Protein AF-A0A3S0PRY7-F1 (afdb_monomer)

Organism: NCBI:txid1927959

Structure (mmCIF, N/CA/C/O backbone):
data_AF-A0A3S0PRY7-F1
#
_entry.id   AF-A0A3S0PRY7-F1
#
loop_
_atom_site.group_PDB
_atom_site.id
_atom_site.type_symbol
_atom_site.label_atom_id
_atom_site.label_alt_id
_atom_site.label_comp_id
_atom_site.label_asym_id
_atom_site.label_entity_id
_atom_site.label_seq_id
_atom_site.pdbx_PDB_ins_code
_atom_site.Cartn_x
_atom_site.Cartn_y
_atom_site.Cartn_z
_atom_site.occupancy
_atom_site.B_iso_or_equiv
_atom_site.auth_seq_id
_atom_site.auth_comp_id
_atom_site.auth_asym_id
_atom_site.auth_atom_id
_atom_site.pdbx_PDB_model_num
ATOM 1 N N . MET A 1 1 ? -23.033 -40.261 -24.638 1.00 41.38 1 MET A N 1
ATOM 2 C CA . MET A 1 1 ? -22.678 -39.057 -23.863 1.00 41.38 1 MET A CA 1
ATOM 3 C C . MET A 1 1 ? -21.428 -38.472 -24.494 1.00 41.38 1 MET A C 1
ATOM 5 O O . MET A 1 1 ? -20.434 -39.189 -24.527 1.00 41.38 1 MET A O 1
ATOM 9 N N . PRO A 1 2 ? -21.477 -37.277 -25.100 1.00 33.88 2 PRO A N 1
ATOM 10 C CA . PRO A 1 2 ? -20.266 -36.628 -25.576 1.00 33.88 2 PRO A CA 1
ATOM 11 C C . PRO A 1 2 ? -19.491 -36.093 -24.367 1.00 33.88 2 PRO A C 1
ATOM 13 O O . PRO A 1 2 ? -20.085 -35.537 -23.448 1.00 33.88 2 PRO A O 1
ATOM 16 N N . ALA A 1 3 ? -18.186 -36.352 -24.348 1.00 39.88 3 ALA A N 1
ATOM 17 C CA . ALA A 1 3 ? -17.275 -35.870 -23.322 1.00 39.88 3 ALA A CA 1
ATOM 18 C C . ALA A 1 3 ? -17.145 -34.344 -23.412 1.00 39.88 3 ALA A C 1
ATOM 20 O O . ALA A 1 3 ? -16.972 -33.806 -24.508 1.00 39.88 3 ALA A O 1
ATOM 21 N N . ASP A 1 4 ? -17.213 -33.670 -22.264 1.00 35.59 4 ASP A N 1
ATOM 22 C CA . ASP A 1 4 ? -16.907 -32.246 -22.159 1.00 35.59 4 ASP A CA 1
ATOM 23 C C . ASP A 1 4 ? -15.470 -31.979 -22.636 1.00 35.59 4 ASP A C 1
ATOM 25 O O . ASP A 1 4 ? -14.544 -32.705 -22.247 1.00 35.59 4 ASP A O 1
ATOM 29 N N . PRO A 1 5 ? -15.240 -30.943 -23.461 1.00 40.94 5 PRO A N 1
ATOM 30 C CA . PRO A 1 5 ? -13.894 -30.556 -23.829 1.00 40.94 5 PRO A CA 1
ATOM 31 C C . PRO A 1 5 ? -13.196 -29.989 -22.592 1.00 40.94 5 PRO A C 1
ATOM 33 O O . PRO A 1 5 ? -13.663 -29.038 -21.963 1.00 40.94 5 PRO A O 1
ATOM 36 N N . ALA A 1 6 ? -12.056 -30.589 -22.249 1.00 40.72 6 ALA A N 1
ATOM 37 C CA . ALA A 1 6 ? -11.160 -30.091 -21.222 1.00 40.72 6 ALA A CA 1
ATOM 38 C C . ALA A 1 6 ? -10.848 -28.613 -21.491 1.00 40.72 6 ALA A C 1
ATOM 40 O O . ALA A 1 6 ? -10.275 -28.266 -22.526 1.00 40.72 6 ALA A O 1
ATOM 41 N N . VAL A 1 7 ? -11.219 -27.745 -20.548 1.00 40.19 7 VAL A N 1
ATOM 42 C CA . VAL A 1 7 ? -10.759 -26.357 -20.516 1.00 40.19 7 VAL A CA 1
ATOM 43 C C . VAL A 1 7 ? -9.242 -26.417 -20.384 1.00 40.19 7 VAL A C 1
ATOM 45 O O . VAL A 1 7 ? -8.707 -26.712 -19.316 1.00 40.19 7 VAL A O 1
ATOM 48 N N . SER A 1 8 ? -8.544 -26.203 -21.498 1.00 38.69 8 SER A N 1
ATOM 49 C CA . SER A 1 8 ? -7.094 -26.081 -21.532 1.00 38.69 8 SER A CA 1
ATOM 50 C C . SER A 1 8 ? -6.702 -24.957 -20.581 1.00 38.69 8 SER A C 1
ATOM 52 O O . SER A 1 8 ? -7.017 -23.791 -20.833 1.00 38.69 8 SER A O 1
ATOM 54 N N . GLY A 1 9 ? -6.068 -25.315 -19.465 1.00 41.03 9 GLY A N 1
ATOM 55 C CA . GLY A 1 9 ? -5.586 -24.362 -18.480 1.00 41.03 9 GLY A CA 1
ATOM 56 C C . GLY A 1 9 ? -4.620 -23.390 -19.142 1.00 41.03 9 GLY A C 1
ATOM 57 O O . GLY A 1 9 ? -3.483 -23.746 -19.445 1.00 41.03 9 GLY A O 1
ATOM 58 N N . ILE A 1 10 ? -5.075 -22.160 -19.377 1.00 47.16 10 ILE A N 1
ATOM 59 C CA . ILE A 1 10 ? -4.189 -21.044 -19.684 1.00 47.16 10 ILE A CA 1
ATOM 60 C C . ILE A 1 10 ? -3.374 -20.830 -18.411 1.00 47.16 10 ILE A C 1
ATOM 62 O O . ILE A 1 10 ? -3.853 -20.226 -17.453 1.00 47.16 10 ILE A O 1
ATOM 66 N N . SER A 1 11 ? -2.165 -21.388 -18.367 1.00 56.09 11 SER A N 1
ATOM 67 C CA . SER A 1 11 ? -1.203 -21.050 -17.324 1.00 56.09 11 SER A CA 1
ATOM 68 C C . SER A 1 11 ? -0.959 -19.551 -17.424 1.00 56.09 11 SER A C 1
ATOM 70 O O . SER A 1 11 ? -0.465 -19.082 -18.452 1.00 56.09 11 SER A O 1
ATOM 72 N N . ALA A 1 12 ? -1.304 -18.792 -16.381 1.00 60.81 12 ALA A N 1
ATOM 73 C CA . ALA A 1 12 ? -0.919 -17.389 -16.325 1.00 60.81 12 ALA A CA 1
ATOM 74 C C . ALA A 1 12 ? 0.594 -17.260 -16.559 1.00 60.81 12 ALA A C 1
ATOM 76 O O . ALA A 1 12 ? 1.368 -18.109 -16.093 1.00 60.81 12 ALA A O 1
ATOM 77 N N . PRO A 1 13 ? 1.037 -16.215 -17.277 1.00 71.38 13 PRO A N 1
ATOM 78 C CA . PRO A 1 13 ? 2.458 -15.966 -17.430 1.00 71.38 13 PRO A CA 1
ATOM 79 C C . PRO A 1 13 ? 3.064 -15.728 -16.043 1.00 71.38 13 PRO A C 1
ATOM 81 O O . PRO A 1 13 ? 2.446 -15.086 -15.203 1.00 71.38 13 PRO A O 1
ATOM 84 N N . SER A 1 14 ? 4.284 -16.204 -15.788 1.00 80.00 14 SER A N 1
ATOM 85 C CA . SER A 1 14 ? 4.954 -16.016 -14.486 1.00 80.00 14 SER A CA 1
ATOM 86 C C . SER A 1 14 ? 5.187 -14.540 -14.127 1.00 80.00 14 SER A C 1
ATOM 88 O O . SER A 1 14 ? 5.343 -14.187 -12.955 1.00 80.00 14 SER A O 1
ATOM 90 N N . SER A 1 15 ? 5.182 -13.669 -15.138 1.00 90.25 15 SER A N 1
ATOM 91 C CA . SER A 1 15 ? 5.276 -12.220 -15.012 1.00 90.25 15 SER A CA 1
ATOM 92 C C . SER A 1 15 ? 4.504 -11.515 -16.120 1.00 90.25 15 SER A C 1
ATOM 94 O O . SER A 1 15 ? 4.384 -12.052 -17.219 1.00 90.25 15 SER A O 1
ATOM 96 N N . PHE A 1 16 ? 4.099 -10.278 -15.878 1.00 91.88 16 PHE A N 1
ATOM 97 C CA . PHE A 1 16 ? 3.485 -9.393 -16.861 1.00 91.88 16 PHE A CA 1
ATOM 98 C C . PHE A 1 16 ? 4.105 -7.996 -16.769 1.00 91.88 16 PHE A C 1
ATOM 100 O O . PHE A 1 16 ? 4.903 -7.712 -15.876 1.00 91.88 16 PHE A O 1
ATOM 107 N N . VAL A 1 17 ? 3.776 -7.128 -17.718 1.00 91.25 17 VAL A N 1
ATOM 108 C CA . VAL A 1 17 ? 4.251 -5.745 -17.746 1.00 91.25 17 VAL A CA 1
ATOM 109 C C . VAL A 1 17 ? 3.043 -4.821 -17.749 1.00 91.25 17 VAL A C 1
ATOM 111 O O . VAL A 1 17 ? 1.998 -5.183 -18.280 1.00 91.25 17 VAL A O 1
ATOM 114 N N . ILE A 1 18 ? 3.188 -3.659 -17.122 1.00 88.88 18 ILE A N 1
ATOM 115 C CA . ILE A 1 18 ? 2.246 -2.544 -17.209 1.00 88.88 18 ILE A CA 1
ATOM 116 C C . ILE A 1 18 ? 3.049 -1.304 -17.603 1.00 88.88 18 ILE A C 1
ATOM 118 O O . ILE A 1 18 ? 4.151 -1.082 -17.083 1.00 88.88 18 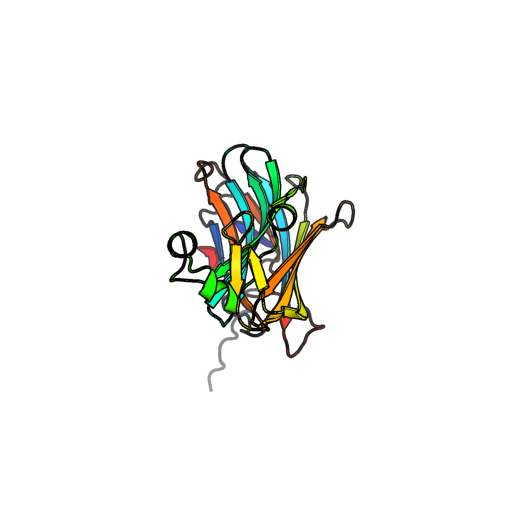ILE A O 1
ATOM 122 N N . GLY A 1 19 ? 2.483 -0.474 -18.476 1.00 84.06 19 GLY A N 1
ATOM 123 C CA . GLY A 1 19 ? 2.992 0.855 -18.785 1.00 84.06 19 GLY A CA 1
ATOM 124 C C . GLY A 1 19 ? 3.511 1.024 -20.222 1.00 84.06 19 GLY A C 1
ATOM 125 O O . GLY A 1 19 ? 4.174 0.130 -20.764 1.00 84.06 19 GLY A O 1
ATOM 126 N N . PRO A 1 20 ? 3.263 2.200 -20.832 1.00 75.81 20 PRO A N 1
ATOM 127 C CA . PRO A 1 20 ? 3.379 2.394 -22.277 1.00 75.81 20 PRO A CA 1
ATOM 128 C C . PRO A 1 20 ? 4.806 2.303 -22.826 1.00 75.81 20 PRO A C 1
ATOM 130 O O . PRO A 1 20 ? 4.968 2.019 -24.009 1.00 75.81 20 PRO A O 1
ATOM 133 N N . GLU A 1 21 ? 5.844 2.488 -22.002 1.00 80.69 21 GLU A N 1
ATOM 134 C CA . GLU A 1 21 ? 7.240 2.318 -22.455 1.00 80.69 21 GLU A CA 1
ATOM 135 C C . GLU A 1 21 ? 7.548 0.878 -22.868 1.00 80.69 21 GLU A C 1
ATOM 137 O O . GLU A 1 21 ? 8.369 0.637 -23.745 1.00 80.69 21 GLU A O 1
ATOM 142 N N . ALA A 1 22 ? 6.859 -0.088 -22.267 1.00 77.50 22 ALA A N 1
ATOM 143 C CA . ALA A 1 22 ? 7.025 -1.495 -22.591 1.00 77.50 22 ALA A CA 1
ATOM 144 C C . ALA A 1 22 ? 6.011 -1.998 -23.634 1.00 77.50 22 ALA A C 1
ATOM 146 O O . ALA A 1 22 ? 5.843 -3.206 -23.794 1.00 77.50 22 ALA A O 1
ATOM 147 N N . GLY A 1 23 ? 5.315 -1.086 -24.322 1.00 79.62 23 GLY A N 1
ATOM 148 C CA . GLY A 1 23 ? 4.311 -1.423 -25.332 1.00 79.62 23 GLY A CA 1
ATOM 149 C C . GLY A 1 23 ? 2.958 -1.872 -24.772 1.00 79.62 23 GLY A C 1
ATOM 150 O O . GLY A 1 23 ? 2.128 -2.347 -25.542 1.00 79.62 23 GLY A O 1
ATOM 151 N N . ASP A 1 24 ? 2.713 -1.719 -23.465 1.00 82.06 24 ASP A N 1
ATOM 152 C CA . ASP A 1 24 ? 1.406 -1.976 -22.852 1.00 82.06 24 ASP A CA 1
ATOM 153 C C . ASP A 1 24 ? 0.706 -0.652 -22.513 1.00 82.06 24 ASP A C 1
ATOM 155 O O . ASP A 1 24 ? 1.154 0.100 -21.649 1.00 82.06 24 ASP A O 1
ATOM 159 N N . SER A 1 25 ? -0.391 -0.344 -23.208 1.00 83.38 25 SER A N 1
ATOM 160 C CA . SER A 1 25 ? -1.157 0.889 -22.988 1.00 83.38 25 SER A CA 1
ATOM 161 C C . SER A 1 25 ? -1.928 0.905 -21.669 1.00 83.38 25 SER A C 1
ATOM 163 O O . SER A 1 25 ? -2.378 1.972 -21.252 1.00 83.38 25 SER A O 1
ATOM 165 N N . HIS A 1 26 ? -2.106 -0.251 -21.031 1.00 87.94 26 HIS A N 1
ATOM 166 C CA . HIS A 1 26 ? -2.825 -0.358 -19.772 1.00 87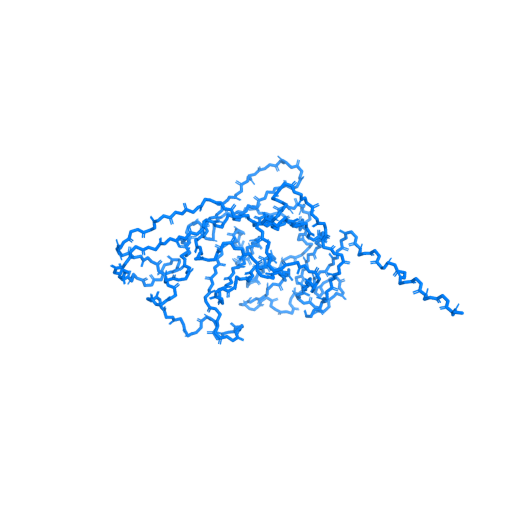.94 26 HIS A CA 1
ATOM 167 C C . HIS A 1 26 ? -1.973 0.163 -18.616 1.00 87.94 26 HIS A C 1
ATOM 169 O O . HIS A 1 26 ? -0.740 0.054 -18.604 1.00 87.94 26 HIS A O 1
ATOM 175 N N . SER A 1 27 ? -2.653 0.705 -17.613 1.00 87.12 27 SER A N 1
ATOM 176 C CA . SER A 1 27 ? -2.047 1.152 -16.357 1.00 87.12 27 SER A CA 1
ATOM 177 C C . SER A 1 27 ? -2.427 0.253 -15.186 1.00 87.12 27 SER A C 1
ATOM 179 O O . SER A 1 27 ? -1.831 0.396 -14.123 1.00 87.12 27 SER A O 1
ATOM 181 N N . HIS A 1 28 ? -3.344 -0.698 -15.384 1.00 91.69 28 HIS A N 1
ATOM 182 C CA . HIS A 1 28 ? -3.892 -1.537 -14.328 1.00 91.69 28 HIS A CA 1
ATOM 183 C C . HIS A 1 28 ? -3.909 -3.021 -14.691 1.00 91.69 28 HIS A C 1
ATOM 185 O O . HIS A 1 28 ? -4.009 -3.405 -15.856 1.00 91.69 28 HIS A O 1
ATOM 191 N N . ALA A 1 29 ? -3.882 -3.864 -13.661 1.00 94.50 29 ALA A N 1
ATOM 192 C CA . ALA A 1 29 ? -4.195 -5.281 -13.719 1.00 94.50 29 ALA A CA 1
ATOM 193 C C . ALA A 1 29 ? -5.087 -5.686 -12.535 1.00 94.50 29 ALA A C 1
ATOM 195 O O . ALA A 1 29 ? -4.758 -5.442 -11.373 1.00 94.50 29 ALA A O 1
ATOM 196 N N . ALA A 1 30 ? -6.206 -6.339 -12.841 1.00 95.00 30 ALA A N 1
ATOM 197 C CA . ALA A 1 30 ? -7.110 -6.987 -11.895 1.00 95.00 30 ALA A CA 1
ATOM 198 C C . ALA A 1 30 ? -6.920 -8.505 -11.901 1.00 95.00 30 ALA A C 1
ATOM 200 O O . ALA A 1 30 ? -6.471 -9.084 -12.891 1.00 95.00 30 ALA A O 1
ATOM 201 N N . PHE A 1 31 ? -7.353 -9.152 -10.818 1.00 95.00 31 PHE A N 1
ATOM 202 C CA . PHE A 1 31 ? -7.255 -10.599 -10.620 1.00 95.00 31 PHE A CA 1
ATOM 203 C C . PHE A 1 31 ? -8.640 -11.166 -10.252 1.00 95.00 31 PHE A C 1
ATOM 205 O O . PHE A 1 31 ? -8.947 -11.325 -9.073 1.00 95.00 31 PHE A O 1
ATOM 212 N N . PRO A 1 32 ? -9.521 -11.437 -11.236 1.00 90.56 32 PRO A N 1
ATOM 213 C CA . PRO A 1 32 ? -10.959 -11.639 -10.998 1.00 90.56 32 PRO A CA 1
ATOM 214 C C . PRO A 1 32 ? -11.332 -12.944 -10.276 1.00 90.56 32 PRO A C 1
ATOM 216 O O . PRO A 1 32 ? -12.441 -13.058 -9.762 1.00 90.56 32 PRO A O 1
ATOM 219 N N . HIS A 1 33 ? -10.437 -13.935 -10.226 1.00 90.56 33 HIS A N 1
ATOM 220 C CA . HIS A 1 33 ? -10.716 -15.266 -9.661 1.00 90.56 33 HIS A CA 1
ATOM 221 C C . HIS A 1 33 ? -10.089 -15.495 -8.279 1.00 90.56 33 HIS A C 1
ATOM 223 O O . HIS A 1 33 ? -9.887 -16.636 -7.866 1.00 90.56 33 HIS A O 1
ATOM 229 N N . VAL A 1 34 ? -9.754 -14.422 -7.562 1.00 92.12 34 VAL A N 1
ATOM 230 C CA . VAL A 1 34 ? -9.263 -14.523 -6.184 1.00 92.12 34 VAL A CA 1
ATOM 231 C C . VAL A 1 34 ? -10.436 -14.524 -5.190 1.00 92.12 34 VAL A C 1
ATOM 233 O O . VAL A 1 34 ? -11.449 -13.863 -5.425 1.00 92.12 34 VAL A O 1
ATOM 236 N N . PRO A 1 35 ? -10.342 -15.262 -4.071 1.00 93.31 35 PRO A N 1
ATOM 237 C CA . PRO A 1 35 ? -11.389 -15.284 -3.054 1.00 93.31 35 PRO A CA 1
ATOM 238 C C . PRO A 1 35 ? -11.480 -13.947 -2.305 1.00 93.31 35 PRO A C 1
ATOM 240 O O . PRO A 1 35 ? -10.480 -13.268 -2.100 1.00 93.31 35 PRO A O 1
ATOM 243 N N . LYS A 1 36 ? -12.668 -13.603 -1.793 1.00 93.75 36 LYS A N 1
ATOM 244 C CA . LYS A 1 36 ? -12.931 -12.345 -1.055 1.00 93.75 36 LYS A CA 1
ATOM 245 C C . LYS A 1 36 ? -12.558 -12.403 0.439 1.00 93.75 36 LYS A C 1
ATOM 247 O O . LYS A 1 36 ? -13.223 -11.794 1.278 1.00 93.75 36 LYS A O 1
ATOM 252 N N . ALA A 1 37 ? -11.549 -13.203 0.775 1.00 96.38 37 ALA A N 1
ATOM 253 C CA . ALA A 1 37 ? -11.135 -13.504 2.147 1.00 96.38 37 ALA A CA 1
ATOM 254 C C . ALA A 1 37 ? -9.608 -13.541 2.293 1.00 96.38 37 ALA A C 1
ATOM 256 O O . ALA A 1 37 ? -9.050 -14.404 2.972 1.00 96.38 37 ALA A O 1
ATOM 257 N N . ILE A 1 38 ? -8.929 -12.630 1.600 1.00 98.31 38 ILE A N 1
ATOM 258 C CA . ILE A 1 38 ? -7.470 -12.559 1.556 1.00 98.31 38 ILE A CA 1
ATOM 259 C C . ILE A 1 38 ? -6.946 -11.857 2.812 1.00 98.31 38 ILE A C 1
ATOM 261 O O . ILE A 1 38 ? -7.513 -10.865 3.255 1.00 98.31 38 ILE A O 1
ATOM 265 N N . ILE A 1 39 ? -5.844 -12.344 3.372 1.00 98.50 39 ILE A N 1
ATOM 266 C CA . ILE A 1 39 ? -5.159 -11.709 4.515 1.00 98.50 39 ILE A CA 1
ATOM 267 C C . ILE A 1 39 ? -3.704 -11.361 4.224 1.00 98.50 39 ILE A C 1
ATOM 269 O O . ILE A 1 39 ? -3.061 -10.678 5.016 1.00 98.50 39 ILE A O 1
ATOM 273 N N . LYS A 1 40 ? -3.182 -11.826 3.091 1.00 98.62 40 LYS A N 1
ATOM 274 C CA . LYS A 1 40 ? -1.854 -11.485 2.606 1.00 98.62 40 LYS A CA 1
ATOM 275 C C . LYS A 1 40 ? -1.854 -11.498 1.094 1.00 98.62 40 LYS A C 1
ATOM 277 O O . LYS A 1 40 ? -2.394 -12.426 0.498 1.00 98.62 40 LYS A O 1
ATOM 282 N N . VAL A 1 41 ? -1.211 -10.515 0.488 1.00 98.44 41 VAL A N 1
ATOM 283 C CA . VAL A 1 41 ? -0.893 -10.492 -0.938 1.00 98.44 41 VAL A CA 1
ATOM 284 C C . VAL A 1 41 ? 0.549 -10.032 -1.107 1.00 98.44 41 VAL A C 1
ATOM 286 O O . VAL A 1 41 ? 0.987 -9.100 -0.438 1.00 98.44 41 VAL A O 1
ATOM 289 N N . SER A 1 42 ? 1.300 -10.706 -1.971 1.00 98.12 42 SER A N 1
ATOM 290 C CA . SER A 1 42 ? 2.665 -10.335 -2.332 1.00 98.12 42 SER A CA 1
ATOM 291 C C . SER A 1 42 ? 2.844 -10.361 -3.841 1.00 98.12 42 SER A C 1
ATOM 293 O O . SER A 1 42 ? 2.308 -11.236 -4.522 1.00 98.12 42 SER A O 1
ATOM 295 N N . SER A 1 43 ? 3.613 -9.415 -4.365 1.00 98.00 43 SER A N 1
ATOM 296 C CA . SER A 1 43 ? 4.068 -9.417 -5.750 1.00 98.00 43 SER A CA 1
ATOM 297 C C . SER A 1 43 ? 5.480 -8.860 -5.842 1.00 98.00 43 SER A C 1
ATOM 299 O O . SER A 1 43 ? 5.866 -7.969 -5.085 1.00 98.00 43 SER A O 1
ATOM 301 N N . ARG A 1 44 ? 6.251 -9.351 -6.810 1.00 97.75 44 ARG A N 1
ATOM 302 C CA . ARG A 1 44 ? 7.527 -8.748 -7.185 1.00 97.75 44 ARG A CA 1
ATOM 303 C C . ARG A 1 44 ? 7.309 -7.663 -8.225 1.00 97.75 44 ARG A C 1
ATOM 305 O O . ARG A 1 44 ? 6.483 -7.839 -9.121 1.00 97.75 44 ARG A O 1
ATOM 312 N N . VAL A 1 45 ? 8.079 -6.587 -8.121 1.00 97.75 45 VAL A N 1
ATOM 313 C CA . VAL A 1 45 ? 8.148 -5.501 -9.098 1.00 97.75 45 VAL A CA 1
ATOM 314 C C . VAL A 1 45 ? 9.595 -5.239 -9.490 1.00 97.75 45 VAL A C 1
ATOM 316 O O . VAL A 1 45 ? 10.481 -5.179 -8.640 1.00 97.75 45 VAL A O 1
ATOM 319 N N . ARG A 1 46 ? 9.822 -5.026 -10.782 1.00 97.38 46 ARG A N 1
ATOM 320 C CA . ARG A 1 46 ? 11.011 -4.377 -11.328 1.00 97.38 46 ARG A CA 1
ATOM 321 C C . ARG A 1 46 ? 10.539 -3.142 -12.066 1.00 97.38 46 ARG A C 1
ATOM 323 O O . ARG A 1 46 ? 9.959 -3.256 -13.146 1.00 97.38 46 ARG A O 1
ATOM 330 N N . VAL A 1 47 ? 10.792 -1.971 -11.490 1.00 96.06 47 VAL A N 1
ATOM 331 C CA . VAL A 1 47 ? 10.557 -0.706 -12.189 1.00 96.06 47 VAL A CA 1
ATOM 332 C C . VAL A 1 47 ? 11.569 -0.615 -13.320 1.00 96.06 47 VAL A C 1
ATOM 334 O O . VAL A 1 47 ? 12.772 -0.614 -13.071 1.00 96.06 47 VAL A O 1
ATOM 337 N N . THR A 1 48 ? 11.093 -0.610 -14.560 1.00 94.25 48 THR A N 1
ATOM 338 C CA . THR A 1 48 ? 11.948 -0.579 -15.753 1.00 94.25 48 THR A CA 1
ATOM 339 C C . THR A 1 48 ? 12.203 0.839 -16.230 1.00 94.25 48 THR A C 1
ATOM 341 O O . THR A 1 48 ? 13.257 1.093 -16.802 1.00 94.25 48 THR A O 1
ATOM 344 N N . HIS A 1 49 ? 11.266 1.754 -15.976 1.00 93.06 49 HIS A N 1
ATOM 345 C CA . HIS A 1 49 ? 11.447 3.173 -16.245 1.00 93.06 49 HIS A CA 1
ATOM 346 C C . HIS A 1 49 ? 10.535 4.021 -15.357 1.00 93.06 49 HIS A C 1
ATOM 348 O O . HIS A 1 49 ? 9.330 3.757 -15.276 1.00 93.06 49 HIS A O 1
ATOM 354 N N . ALA A 1 50 ? 11.080 5.080 -14.757 1.00 91.69 50 ALA A N 1
ATOM 355 C CA . ALA A 1 50 ? 10.306 6.124 -14.098 1.00 91.69 50 ALA A CA 1
ATOM 356 C C . ALA A 1 50 ? 10.831 7.508 -14.481 1.00 91.69 50 ALA A C 1
ATOM 358 O O . ALA A 1 50 ? 12.023 7.798 -14.394 1.00 91.69 50 ALA A O 1
ATOM 359 N N . VAL A 1 51 ? 9.936 8.424 -14.842 1.00 88.56 51 VAL A N 1
ATOM 360 C CA . VAL A 1 51 ? 10.362 9.775 -15.217 1.00 88.56 51 VAL A CA 1
ATOM 361 C C . VAL A 1 51 ? 10.743 10.609 -13.998 1.00 88.56 51 VAL A C 1
ATOM 363 O O . VAL A 1 51 ? 10.138 10.508 -12.935 1.00 88.56 51 VAL A O 1
ATOM 366 N N . GLY A 1 52 ? 11.727 11.499 -14.149 1.00 85.56 52 GLY A N 1
ATOM 367 C CA . GLY A 1 52 ? 12.204 12.352 -13.051 1.00 85.56 52 GLY A CA 1
ATOM 368 C C . GLY A 1 52 ? 11.228 13.422 -12.557 1.00 85.56 52 GLY A C 1
ATOM 369 O O . GLY A 1 52 ? 11.458 14.012 -11.507 1.00 85.56 52 GLY A O 1
ATOM 370 N N . GLN A 1 53 ? 10.144 13.664 -13.288 1.00 87.00 53 GLN A N 1
ATOM 371 C CA . GLN A 1 53 ? 9.179 14.735 -13.046 1.00 87.00 53 GLN A CA 1
ATOM 372 C C . GLN A 1 53 ? 7.785 14.170 -12.765 1.00 87.00 53 GLN A C 1
ATOM 374 O O . GLN A 1 53 ? 7.418 13.135 -13.317 1.00 87.00 53 GLN A O 1
ATOM 379 N N . GLY A 1 54 ? 6.995 14.882 -11.962 1.00 91.12 54 GLY A N 1
ATOM 380 C CA . GLY A 1 54 ? 5.643 14.463 -11.595 1.00 91.12 54 GLY A CA 1
ATOM 381 C C . GLY A 1 54 ? 5.624 13.257 -10.653 1.00 91.12 54 GLY A C 1
ATOM 382 O O . GLY A 1 54 ? 6.572 13.041 -9.901 1.00 91.12 54 GLY A O 1
ATOM 383 N N . LEU A 1 55 ? 4.533 12.492 -10.678 1.00 91.69 55 LEU A N 1
ATOM 384 C CA . LEU A 1 55 ? 4.314 11.296 -9.862 1.00 91.69 55 LEU A CA 1
ATOM 385 C C . LEU A 1 55 ? 4.490 10.031 -10.697 1.00 91.69 55 LEU A C 1
ATOM 387 O O . LEU A 1 55 ? 3.783 9.854 -11.679 1.00 91.69 55 LEU A O 1
ATOM 391 N N . ASN A 1 56 ? 5.355 9.123 -10.268 1.00 94.06 56 ASN A N 1
ATOM 392 C CA . ASN A 1 56 ? 5.347 7.733 -10.721 1.00 94.06 56 ASN A CA 1
ATOM 393 C C . ASN A 1 56 ? 5.065 6.881 -9.493 1.00 94.06 56 ASN A C 1
ATOM 395 O O . ASN A 1 56 ? 5.783 7.022 -8.498 1.00 94.06 56 ASN A O 1
ATOM 399 N N . PHE A 1 57 ? 4.054 6.024 -9.543 1.00 94.94 57 PHE A N 1
ATOM 400 C CA . PHE A 1 57 ? 3.715 5.160 -8.421 1.00 94.94 57 PHE A CA 1
ATOM 401 C C . PHE A 1 57 ? 3.368 3.755 -8.906 1.00 94.94 57 PHE A C 1
ATOM 403 O O . PHE A 1 57 ? 2.445 3.562 -9.688 1.00 94.94 57 PHE A O 1
ATOM 410 N N . PHE A 1 58 ? 4.139 2.771 -8.456 1.00 96.50 58 PHE A N 1
ATOM 411 C CA . PHE A 1 58 ? 4.024 1.377 -8.874 1.00 96.50 58 PHE A CA 1
ATOM 412 C C . PHE A 1 58 ? 3.451 0.587 -7.706 1.00 96.50 58 PHE A C 1
ATOM 414 O O . PHE A 1 58 ? 4.194 0.221 -6.799 1.00 96.50 58 PHE A O 1
ATOM 421 N N . ALA A 1 59 ? 2.138 0.373 -7.678 1.00 96.50 59 ALA A N 1
ATOM 422 C CA . ALA A 1 59 ? 1.451 -0.016 -6.450 1.00 96.50 59 ALA A CA 1
ATOM 423 C C . ALA A 1 59 ? 0.715 -1.353 -6.550 1.00 96.50 59 ALA A C 1
ATOM 425 O O . ALA A 1 59 ? 0.151 -1.703 -7.588 1.00 96.50 59 ALA A O 1
ATOM 426 N N . ILE A 1 60 ? 0.664 -2.055 -5.417 1.00 97.69 60 ILE A N 1
ATOM 427 C CA . ILE A 1 60 ? -0.402 -3.012 -5.123 1.00 97.69 60 ILE A CA 1
ATOM 428 C C . ILE A 1 60 ? -1.497 -2.236 -4.392 1.00 97.69 60 ILE A C 1
ATOM 430 O O . ILE A 1 60 ? -1.235 -1.654 -3.341 1.00 97.69 60 ILE A O 1
ATOM 434 N N . GLN A 1 61 ? -2.712 -2.248 -4.929 1.00 96.94 61 GLN A N 1
ATOM 435 C CA . GLN A 1 61 ? -3.909 -1.751 -4.261 1.00 96.94 61 GLN A CA 1
ATOM 436 C C . GLN A 1 61 ? -4.712 -2.919 -3.695 1.00 96.94 61 GLN A C 1
ATOM 438 O O . GLN A 1 61 ? -4.888 -3.939 -4.358 1.00 96.94 61 GLN A O 1
ATOM 443 N N . VAL A 1 62 ? -5.254 -2.758 -2.496 1.00 97.56 62 VAL A N 1
ATOM 444 C CA . VAL A 1 62 ? -6.191 -3.676 -1.855 1.00 97.56 62 VAL A CA 1
ATOM 445 C C . VAL A 1 62 ? -7.489 -2.946 -1.546 1.00 97.56 62 VAL A C 1
ATOM 447 O O . VAL A 1 62 ? -7.475 -1.810 -1.081 1.00 97.56 62 VAL A O 1
ATOM 450 N N . ASN A 1 63 ? -8.614 -3.614 -1.783 1.00 97.00 63 ASN A N 1
ATOM 451 C CA . ASN A 1 63 ? -9.933 -3.102 -1.436 1.00 97.00 63 ASN A CA 1
ATOM 452 C C . ASN A 1 63 ? -10.537 -3.970 -0.337 1.00 97.00 63 ASN A C 1
ATOM 454 O O . ASN A 1 63 ? -10.589 -5.204 -0.444 1.00 97.00 63 ASN A O 1
ATOM 458 N N . PHE A 1 64 ? -11.057 -3.321 0.689 1.00 97.81 64 PHE A N 1
ATOM 459 C CA . PHE A 1 64 ? -11.653 -3.950 1.852 1.00 97.81 64 PHE A CA 1
ATOM 460 C C . PHE A 1 64 ? -13.187 -4.026 1.713 1.00 97.81 64 PHE A C 1
ATOM 462 O O . PHE A 1 64 ? -13.805 -3.231 0.999 1.00 97.81 64 PHE A O 1
ATOM 469 N N . PRO A 1 65 ? -13.849 -4.995 2.374 1.00 96.75 65 PRO A N 1
ATOM 470 C CA . PRO A 1 65 ? -15.301 -5.178 2.296 1.00 96.75 65 PRO A CA 1
ATOM 471 C C . PRO A 1 65 ? -16.123 -4.020 2.895 1.00 96.75 65 PRO A C 1
ATOM 473 O O . PRO A 1 65 ? -17.304 -3.894 2.584 1.00 96.75 65 PRO A O 1
ATOM 476 N N . ASN A 1 66 ? -15.525 -3.168 3.729 1.00 96.06 66 ASN A N 1
ATOM 477 C CA . ASN A 1 66 ? -16.135 -1.981 4.347 1.00 96.06 66 ASN A CA 1
ATOM 478 C C . ASN A 1 66 ? -16.043 -0.721 3.462 1.00 96.06 66 ASN A C 1
ATOM 480 O O . ASN A 1 66 ? -16.211 0.389 3.962 1.00 96.06 66 ASN A O 1
ATOM 484 N N . ARG A 1 67 ? -15.812 -0.892 2.152 1.00 94.50 67 ARG A N 1
ATOM 485 C CA . ARG A 1 67 ? -15.668 0.191 1.164 1.00 94.50 67 ARG A CA 1
ATOM 486 C C . ARG A 1 67 ? -14.463 1.091 1.409 1.00 94.50 67 ARG A C 1
ATOM 488 O O . ARG A 1 67 ? -14.459 2.215 0.931 1.00 94.50 67 ARG A O 1
ATOM 495 N N . THR A 1 68 ? -13.436 0.627 2.099 1.00 96.12 68 THR A N 1
ATOM 496 C CA . THR A 1 68 ? -12.142 1.309 2.111 1.00 96.12 68 THR A CA 1
ATOM 497 C C . THR A 1 68 ? -11.188 0.635 1.133 1.00 96.12 68 THR A C 1
ATOM 499 O O . THR A 1 68 ? -11.413 -0.491 0.670 1.00 96.12 68 THR A O 1
ATOM 502 N N . TRP A 1 69 ? -10.122 1.328 0.769 1.00 96.00 69 TRP A N 1
ATOM 503 C CA . TRP A 1 69 ? -9.052 0.769 -0.040 1.00 96.00 69 TRP A CA 1
ATOM 504 C C . TRP A 1 69 ? -7.728 1.406 0.345 1.00 96.00 69 TRP A C 1
ATOM 506 O O . TRP A 1 69 ? -7.691 2.527 0.842 1.00 96.00 69 TRP A O 1
ATOM 516 N N . ALA A 1 70 ? -6.639 0.687 0.117 1.00 96.19 70 ALA A N 1
ATOM 517 C CA . ALA A 1 70 ? -5.295 1.185 0.339 1.00 96.19 70 ALA A CA 1
ATOM 518 C C . ALA A 1 70 ? -4.368 0.720 -0.770 1.00 96.19 70 ALA A C 1
ATOM 520 O O . ALA A 1 70 ? -4.572 -0.347 -1.345 1.00 96.19 70 ALA A O 1
ATOM 521 N N . HIS A 1 71 ? -3.334 1.492 -1.060 1.00 95.56 71 HIS A N 1
ATOM 522 C CA . HIS A 1 71 ? -2.319 1.112 -2.026 1.00 95.56 71 HIS A CA 1
ATOM 523 C C . HIS A 1 71 ? -0.915 1.414 -1.526 1.00 95.56 71 HIS A C 1
ATOM 525 O O . HIS A 1 71 ? -0.686 2.368 -0.781 1.00 95.56 71 HIS A O 1
ATOM 531 N N . GLY A 1 72 ? 0.029 0.555 -1.905 1.00 96.75 72 GLY A N 1
ATOM 532 C CA . GLY A 1 72 ? 1.411 0.666 -1.468 1.00 96.75 72 GLY A CA 1
ATOM 533 C C . GLY A 1 72 ? 2.408 0.221 -2.512 1.00 96.75 72 GLY A C 1
ATOM 534 O O . GLY A 1 72 ? 2.144 -0.689 -3.300 1.00 96.75 72 GLY A O 1
ATOM 535 N N . GLY A 1 73 ? 3.564 0.877 -2.516 1.00 97.69 73 GLY A N 1
ATOM 536 C CA . GLY A 1 73 ? 4.587 0.662 -3.531 1.00 97.69 73 GLY A CA 1
ATOM 537 C C . GLY A 1 73 ? 5.710 1.698 -3.548 1.00 97.69 73 GLY A C 1
ATOM 538 O O . GLY A 1 73 ? 5.641 2.712 -2.845 1.00 97.69 73 GLY A O 1
ATOM 539 N N . PRO A 1 74 ? 6.760 1.462 -4.355 1.00 97.31 74 PRO A N 1
ATOM 540 C CA . PRO A 1 74 ? 7.761 2.470 -4.658 1.00 97.31 74 PRO A CA 1
ATOM 541 C C . PRO A 1 74 ? 7.148 3.624 -5.458 1.00 97.31 74 PRO A C 1
ATOM 543 O O . PRO A 1 74 ? 6.390 3.433 -6.413 1.00 97.31 74 PRO A O 1
ATOM 546 N N . GLN A 1 75 ? 7.523 4.836 -5.071 1.00 95.75 75 GLN A N 1
ATOM 547 C CA . GLN A 1 75 ? 7.047 6.077 -5.655 1.00 95.75 75 GLN A CA 1
ATOM 548 C C . GLN A 1 75 ? 8.234 6.994 -5.971 1.00 95.75 75 GLN A C 1
ATOM 550 O O . GLN A 1 75 ? 9.205 7.067 -5.211 1.00 95.75 75 GLN A O 1
ATOM 555 N N . ARG A 1 76 ? 8.157 7.707 -7.097 1.00 95.00 76 ARG A N 1
ATOM 556 C CA . ARG A 1 76 ? 9.058 8.812 -7.447 1.00 95.00 76 ARG A CA 1
ATOM 557 C C . ARG A 1 76 ? 8.232 10.070 -7.657 1.00 95.00 76 ARG A C 1
ATOM 559 O O . ARG A 1 76 ? 7.463 10.136 -8.615 1.00 95.00 76 ARG A O 1
ATOM 566 N N . VAL A 1 77 ? 8.395 11.051 -6.771 1.00 92.81 77 VAL A N 1
ATOM 567 C CA . VAL A 1 77 ? 7.659 12.324 -6.803 1.00 92.81 77 VAL A CA 1
ATOM 568 C C . VAL A 1 77 ? 8.628 13.468 -7.026 1.00 92.81 77 VAL A C 1
ATOM 570 O O . VAL A 1 77 ? 9.396 13.813 -6.130 1.00 92.81 77 VAL A O 1
ATOM 573 N N . SER A 1 78 ? 8.605 14.060 -8.219 1.00 88.94 78 SER A N 1
ATOM 574 C CA . SER A 1 78 ? 9.456 15.203 -8.578 1.00 88.94 78 SER A CA 1
ATOM 575 C C . SER A 1 78 ? 10.925 14.979 -8.186 1.00 88.94 78 SER A C 1
ATOM 577 O O . SER A 1 78 ? 11.547 15.800 -7.516 1.00 88.94 78 SER A O 1
ATOM 579 N N . GLY A 1 79 ? 11.452 13.804 -8.542 1.00 87.19 79 GLY A N 1
ATOM 580 C CA . GLY A 1 79 ? 12.827 13.387 -8.261 1.00 87.19 79 GLY A CA 1
ATOM 581 C C . GLY A 1 79 ? 13.062 12.749 -6.887 1.00 87.19 79 GLY A C 1
ATOM 582 O O . GLY A 1 79 ? 14.111 12.137 -6.701 1.00 87.19 79 GLY A O 1
ATOM 583 N N . LYS A 1 80 ? 12.109 12.825 -5.951 1.00 92.81 80 LYS A N 1
ATOM 584 C CA . LYS A 1 80 ? 12.222 12.209 -4.620 1.00 92.81 80 LYS A CA 1
ATOM 585 C C . LYS A 1 80 ? 11.792 10.746 -4.658 1.00 92.81 80 LYS A C 1
ATOM 587 O O . LYS A 1 80 ? 10.688 10.449 -5.110 1.00 92.81 80 LYS A O 1
ATOM 592 N N . TYR A 1 81 ? 12.653 9.859 -4.171 1.00 95.94 81 TYR A N 1
ATOM 593 C CA . TYR A 1 81 ? 12.386 8.426 -4.061 1.00 95.94 81 TYR A CA 1
ATOM 594 C C . TYR A 1 81 ? 11.813 8.105 -2.684 1.00 95.94 81 TYR A C 1
ATOM 596 O O . TYR A 1 81 ? 12.402 8.450 -1.656 1.00 95.94 81 TYR A O 1
ATOM 604 N N . GLN A 1 82 ? 10.658 7.452 -2.670 1.00 96.44 82 GLN A N 1
ATOM 605 C CA . GLN A 1 82 ? 9.954 7.102 -1.445 1.00 96.44 82 GLN A CA 1
ATOM 606 C C . GLN A 1 82 ? 9.188 5.791 -1.600 1.00 96.44 82 GLN A C 1
ATOM 608 O O . GLN A 1 82 ? 9.014 5.267 -2.703 1.00 96.44 82 GLN A O 1
ATOM 613 N N . MET A 1 83 ? 8.733 5.268 -0.473 1.00 96.12 83 MET A N 1
ATOM 614 C CA . MET A 1 83 ? 7.746 4.207 -0.395 1.00 96.12 83 MET A CA 1
ATOM 615 C C . MET A 1 83 ? 6.443 4.826 0.096 1.00 96.12 83 MET A C 1
ATOM 617 O O . MET A 1 83 ? 6.465 5.557 1.083 1.00 96.12 83 MET A O 1
ATOM 621 N N . ASN A 1 84 ? 5.325 4.517 -0.558 1.00 95.69 84 ASN A N 1
ATOM 622 C CA . ASN A 1 84 ? 4.010 4.895 -0.061 1.00 95.69 84 ASN A CA 1
ATOM 623 C C . ASN A 1 84 ? 3.237 3.687 0.471 1.00 95.69 84 ASN A C 1
ATOM 625 O O . ASN A 1 84 ? 3.353 2.595 -0.086 1.00 95.69 84 ASN A O 1
ATOM 629 N N . TRP A 1 85 ? 2.457 3.900 1.528 1.00 96.94 85 TRP A N 1
ATOM 630 C CA . TRP A 1 85 ? 1.387 3.015 1.974 1.00 96.94 85 TRP A CA 1
ATOM 631 C C . TRP A 1 85 ? 0.279 3.831 2.625 1.00 96.94 85 TRP A C 1
ATOM 633 O O . TRP A 1 85 ? 0.442 4.285 3.753 1.00 96.94 85 TRP A O 1
ATOM 643 N N . GLY A 1 86 ? -0.836 4.029 1.930 1.00 94.44 86 GLY A N 1
ATOM 644 C CA . GLY A 1 86 ? -1.977 4.768 2.464 1.00 94.44 86 GLY A CA 1
ATOM 645 C C . GLY A 1 86 ? -3.291 4.346 1.827 1.00 94.44 86 GLY A C 1
ATOM 646 O O . GLY A 1 86 ? -3.303 3.630 0.828 1.00 94.44 86 GLY A O 1
ATOM 647 N N . GLY A 1 87 ? -4.399 4.789 2.409 1.00 94.00 87 GLY A N 1
ATOM 648 C CA . GLY A 1 87 ? -5.732 4.437 1.949 1.00 94.00 87 GLY A CA 1
ATOM 649 C C . GLY A 1 87 ? -6.794 5.491 2.216 1.00 94.00 87 GLY A C 1
ATOM 650 O O . GLY A 1 87 ? -6.570 6.471 2.930 1.00 94.00 87 GLY A O 1
ATOM 651 N N . LEU A 1 88 ? -7.951 5.274 1.599 1.00 93.25 88 LEU A N 1
ATOM 652 C CA . LEU A 1 88 ? -9.113 6.152 1.608 1.00 93.25 88 LEU A CA 1
ATOM 653 C C . LEU A 1 88 ? -10.400 5.332 1.740 1.00 93.25 88 LEU A C 1
ATOM 655 O O . LEU A 1 88 ? -10.438 4.121 1.502 1.00 93.25 88 LEU A O 1
ATOM 659 N N . VAL A 1 89 ? -11.487 6.013 2.096 1.00 93.44 89 VAL A N 1
ATOM 660 C CA . VAL A 1 89 ? -12.836 5.447 2.018 1.00 93.44 89 VAL A CA 1
ATOM 661 C C . VAL A 1 89 ? -13.395 5.712 0.620 1.00 93.44 89 VAL A C 1
ATOM 663 O O . VAL A 1 89 ? -13.461 6.857 0.170 1.00 93.44 89 VAL A O 1
ATOM 666 N N . SER A 1 90 ? -13.792 4.643 -0.066 1.00 88.31 90 SER A N 1
ATOM 667 C CA . SER A 1 90 ? -14.333 4.676 -1.420 1.00 88.31 90 SER A CA 1
ATOM 668 C C . SER A 1 90 ? -15.706 5.336 -1.463 1.00 88.31 90 SER A C 1
ATOM 670 O O . SER A 1 90 ? -16.628 4.972 -0.728 1.00 88.31 90 SER A O 1
ATOM 672 N N . ARG A 1 91 ? -15.851 6.267 -2.398 1.00 86.25 91 ARG A N 1
ATOM 673 C CA . ARG A 1 91 ? -17.035 7.091 -2.658 1.00 86.25 91 ARG A CA 1
ATOM 674 C C . ARG A 1 91 ? -17.480 6.998 -4.116 1.00 86.25 91 ARG A C 1
ATOM 676 O O . ARG A 1 91 ? -18.037 7.935 -4.674 1.00 86.25 91 ARG A O 1
ATOM 683 N N . GLY A 1 92 ? -17.234 5.852 -4.744 1.00 73.50 92 GLY A N 1
ATOM 684 C CA . GLY A 1 92 ? -17.472 5.638 -6.174 1.00 73.50 92 GLY A CA 1
ATOM 685 C C . GLY A 1 92 ? -16.190 5.523 -6.998 1.00 73.50 92 GLY A C 1
ATOM 686 O O . GLY A 1 92 ? -16.271 5.151 -8.165 1.00 73.50 92 GLY A O 1
ATOM 687 N N . GLY A 1 93 ? -15.020 5.741 -6.383 1.00 74.25 93 GLY A N 1
ATOM 688 C CA . GLY A 1 93 ? -13.714 5.503 -6.987 1.00 74.25 93 GLY A CA 1
ATOM 689 C C . GLY A 1 93 ? -13.128 6.719 -7.706 1.00 74.25 93 GLY A C 1
ATOM 690 O O . GLY A 1 93 ? -13.814 7.687 -8.042 1.00 74.25 93 GLY A O 1
ATOM 691 N N . GLY A 1 94 ? -11.822 6.655 -7.969 1.00 75.00 94 GLY A N 1
ATOM 692 C CA . GLY A 1 94 ? -11.097 7.681 -8.717 1.00 75.00 94 GLY A CA 1
ATOM 693 C C . GLY A 1 94 ? -10.994 9.006 -7.959 1.00 75.00 94 GLY A C 1
ATOM 694 O O . GLY A 1 94 ? -10.772 9.030 -6.754 1.00 75.00 94 GLY A O 1
ATOM 695 N N . ALA A 1 95 ? -11.142 10.127 -8.672 1.00 75.81 95 ALA A N 1
ATOM 696 C CA . ALA A 1 95 ? -10.921 11.462 -8.111 1.00 75.81 95 ALA A CA 1
ATOM 697 C C . ALA A 1 95 ? -11.912 11.855 -6.998 1.00 75.81 95 ALA A C 1
ATOM 699 O O . ALA A 1 95 ? -11.596 12.739 -6.205 1.00 75.81 95 ALA A O 1
ATOM 700 N N . THR A 1 96 ? -13.090 11.228 -6.934 1.00 80.06 96 THR A N 1
ATOM 701 C CA . THR A 1 96 ? -14.102 11.504 -5.901 1.00 80.06 96 THR A CA 1
ATOM 702 C C . THR A 1 96 ? -13.604 11.116 -4.512 1.00 80.06 96 THR A C 1
ATOM 704 O O . THR A 1 96 ? -13.783 11.880 -3.563 1.00 80.06 96 THR A O 1
ATOM 707 N N . ASP A 1 97 ? -12.891 9.991 -4.410 1.00 80.12 97 ASP A N 1
ATOM 708 C CA . ASP A 1 97 ? -12.349 9.484 -3.144 1.00 80.12 97 ASP A CA 1
ATOM 709 C C . ASP A 1 97 ? -11.395 10.498 -2.479 1.00 80.12 97 ASP A C 1
ATOM 711 O O . ASP A 1 97 ? -11.303 10.531 -1.257 1.00 80.12 97 ASP A O 1
ATOM 715 N N . TYR A 1 98 ? -10.754 11.366 -3.271 1.00 77.44 98 TYR A N 1
ATOM 716 C CA . TYR A 1 98 ? -9.816 12.403 -2.815 1.00 77.44 98 TYR A CA 1
ATOM 717 C C . TYR A 1 98 ? -10.449 13.784 -2.579 1.00 77.44 98 TYR A C 1
ATOM 719 O O . TYR A 1 98 ? -9.775 14.693 -2.101 1.00 77.44 98 TYR A O 1
ATOM 727 N N . ARG A 1 99 ? -11.701 14.005 -3.000 1.00 80.94 99 ARG A N 1
ATOM 728 C CA . ARG A 1 99 ? -12.351 15.333 -2.953 1.00 80.94 99 ARG A CA 1
ATOM 729 C C . ARG A 1 99 ? -13.429 15.438 -1.888 1.00 80.94 99 ARG A C 1
ATOM 731 O O . ARG A 1 99 ? -13.697 16.534 -1.410 1.00 80.94 99 ARG A O 1
ATOM 738 N N . GLU A 1 100 ? -14.058 14.321 -1.547 1.00 82.56 100 GLU A N 1
ATOM 739 C CA . GLU A 1 100 ? -15.272 14.282 -0.724 1.00 82.56 100 GLU A CA 1
ATOM 740 C C . GLU A 1 100 ? -15.038 13.628 0.647 1.00 82.56 100 GLU A C 1
ATOM 742 O O . GLU A 1 100 ? -15.934 13.002 1.218 1.00 82.56 100 GLU A O 1
ATOM 747 N N . GLU A 1 101 ? -13.822 13.748 1.177 1.00 84.12 101 GLU A N 1
ATOM 748 C CA . GLU A 1 101 ? -13.421 13.179 2.465 1.00 84.12 101 GLU A CA 1
ATOM 749 C C . GLU A 1 101 ? -14.369 13.601 3.603 1.00 84.12 101 GLU A C 1
ATOM 751 O O . GLU A 1 101 ? -14.795 14.753 3.706 1.00 84.12 101 GLU A O 1
ATOM 756 N N . ASN A 1 102 ? -14.679 12.660 4.500 1.00 90.31 102 ASN A N 1
ATOM 757 C CA . ASN A 1 102 ? -15.408 12.929 5.738 1.00 90.31 102 ASN A CA 1
ATOM 758 C C . ASN A 1 102 ? -14.571 12.397 6.901 1.00 90.31 102 ASN A C 1
ATOM 760 O O . ASN A 1 102 ? -14.809 11.278 7.359 1.00 90.31 102 ASN A O 1
ATOM 764 N N . PRO A 1 103 ? -13.598 13.184 7.390 1.00 91.06 103 PRO A N 1
ATOM 765 C CA . PRO A 1 103 ? -12.590 12.698 8.323 1.00 91.06 103 PRO A CA 1
ATOM 766 C C . PRO A 1 103 ? -13.158 11.992 9.565 1.00 91.06 103 PRO A C 1
ATOM 768 O O . PRO A 1 103 ? -12.640 10.960 9.981 1.00 91.06 103 PRO A O 1
ATOM 771 N N . ALA A 1 104 ? -14.259 12.491 10.141 1.00 89.69 104 ALA A N 1
ATOM 772 C CA . ALA A 1 104 ? -14.875 11.891 11.328 1.00 89.69 104 ALA A CA 1
ATOM 773 C C . ALA A 1 104 ? -15.519 10.527 11.052 1.00 89.69 104 ALA A C 1
ATOM 775 O O . ALA A 1 104 ? -15.380 9.609 11.862 1.00 89.69 104 ALA A O 1
ATOM 776 N N . SER A 1 105 ? -16.207 10.387 9.917 1.00 92.44 105 SER A N 1
ATOM 777 C CA . SER A 1 105 ? -16.798 9.109 9.508 1.00 92.44 105 SER A CA 1
ATOM 778 C C . SER A 1 105 ? -15.735 8.132 9.014 1.00 92.44 105 SER A C 1
ATOM 780 O O . SER A 1 105 ? -15.804 6.942 9.306 1.00 92.44 105 SER A O 1
ATOM 782 N N . ASP A 1 106 ? -14.740 8.624 8.285 1.00 94.56 106 ASP A N 1
ATOM 783 C CA . ASP A 1 106 ? -13.722 7.795 7.650 1.00 94.56 106 ASP A CA 1
ATOM 784 C C . ASP A 1 106 ? -12.785 7.179 8.682 1.00 94.56 106 ASP A C 1
ATOM 786 O O . ASP A 1 106 ? -12.439 6.003 8.577 1.00 94.56 106 ASP A O 1
ATOM 790 N N . LEU A 1 107 ? -12.482 7.920 9.752 1.00 95.44 107 LEU A N 1
ATOM 791 C CA . LEU A 1 107 ? -11.768 7.384 10.903 1.00 95.44 107 LEU A CA 1
ATOM 792 C C . LEU A 1 107 ? -12.524 6.239 11.584 1.00 95.44 107 LEU A C 1
ATOM 794 O O . LEU A 1 107 ? -11.895 5.414 12.231 1.00 95.44 107 LEU A O 1
ATOM 798 N N . GLN A 1 108 ? -13.839 6.089 11.433 1.00 95.31 108 GLN A N 1
ATOM 799 C CA . GLN A 1 108 ? -14.507 4.888 11.956 1.00 95.31 108 GLN A CA 1
ATOM 800 C C . GLN A 1 108 ? -14.122 3.618 11.184 1.00 95.31 108 GLN A C 1
ATOM 802 O O . GLN A 1 108 ? -14.281 2.517 11.708 1.00 95.31 108 GLN A O 1
ATOM 807 N N . LEU A 1 109 ? -13.601 3.762 9.963 1.00 96.81 109 LEU A N 1
ATOM 808 C CA . LEU A 1 109 ? -13.303 2.659 9.055 1.00 96.81 109 LEU A CA 1
ATOM 809 C C . LEU A 1 109 ? -11.802 2.436 8.860 1.00 96.81 109 LEU A C 1
ATOM 811 O O . LEU A 1 109 ? -11.382 1.284 8.822 1.00 96.81 109 LEU A O 1
ATOM 815 N N . MET A 1 110 ? -11.006 3.502 8.758 1.00 96.50 110 MET A N 1
ATOM 816 C CA . MET A 1 110 ? -9.575 3.424 8.463 1.00 96.50 110 MET A CA 1
ATOM 817 C C . MET A 1 110 ? -8.781 4.520 9.182 1.00 96.50 110 MET A C 1
ATOM 819 O O . MET A 1 110 ? -9.224 5.658 9.304 1.00 96.50 110 MET A O 1
ATOM 823 N N . GLN A 1 111 ? -7.569 4.186 9.622 1.00 95.69 111 GLN A N 1
ATOM 824 C CA . GLN A 1 111 ? -6.581 5.114 10.163 1.00 95.69 111 GLN A CA 1
ATOM 825 C C . GLN A 1 111 ? -5.263 4.954 9.400 1.00 95.69 111 GLN A C 1
ATOM 827 O O . GLN A 1 111 ? -4.586 3.930 9.504 1.00 95.69 111 GLN A O 1
ATOM 832 N N . ASN A 1 112 ? -4.878 5.995 8.664 1.00 94.75 112 ASN A N 1
ATOM 833 C CA . ASN A 1 112 ? -3.566 6.072 8.026 1.00 94.75 112 ASN A CA 1
ATOM 834 C C . ASN A 1 112 ? -2.471 6.385 9.055 1.00 94.75 112 ASN A C 1
ATOM 836 O O . ASN A 1 112 ? -2.738 7.019 10.081 1.00 94.75 112 ASN A O 1
ATOM 840 N N . ALA A 1 113 ? -1.232 6.008 8.739 1.00 88.00 113 ALA A N 1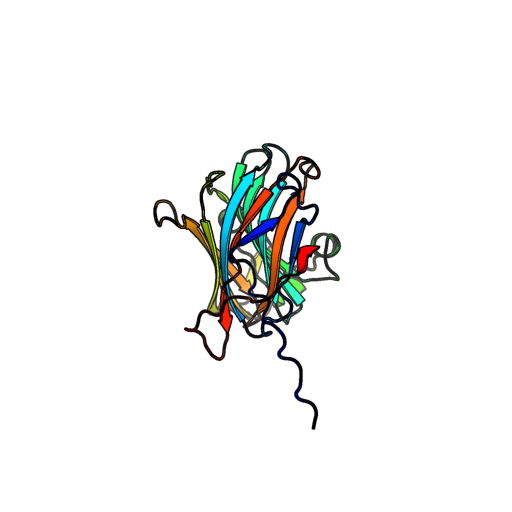
ATOM 841 C CA . ALA A 1 113 ? -0.062 6.540 9.428 1.00 88.00 113 ALA A CA 1
ATOM 842 C C . ALA A 1 113 ? 0.176 8.024 9.086 1.00 88.00 113 ALA A C 1
ATOM 844 O O . ALA A 1 113 ? -0.339 8.552 8.092 1.00 88.00 113 ALA A O 1
ATOM 845 N N . GLY A 1 114 ? 0.995 8.695 9.901 1.00 86.94 114 GLY A N 1
ATOM 846 C CA . GLY A 1 114 ? 1.479 10.045 9.600 1.00 86.94 114 GLY A CA 1
ATOM 847 C C . GLY A 1 114 ? 2.380 10.067 8.359 1.00 86.94 114 GLY A C 1
ATOM 848 O O . GLY A 1 114 ? 2.919 9.037 7.955 1.00 86.94 114 GLY A O 1
ATOM 849 N N . ASP A 1 115 ? 2.589 11.238 7.748 1.00 85.56 115 ASP A N 1
ATOM 850 C CA . ASP A 1 115 ? 3.298 11.331 6.456 1.00 85.56 115 ASP A CA 1
ATOM 851 C C . ASP A 1 115 ? 4.735 10.792 6.488 1.00 85.56 115 ASP A C 1
ATOM 853 O O . ASP A 1 115 ? 5.185 10.213 5.499 1.00 85.56 115 ASP A O 1
ATOM 857 N N . ALA A 1 116 ? 5.424 10.917 7.627 1.00 83.44 116 ALA A N 1
ATOM 858 C CA . ALA A 1 116 ? 6.777 10.391 7.815 1.00 83.44 116 ALA A CA 1
ATOM 859 C C . ALA A 1 116 ? 6.860 8.858 7.663 1.00 83.44 116 ALA A C 1
ATOM 861 O O . ALA A 1 116 ? 7.895 8.338 7.256 1.00 83.44 116 ALA A O 1
ATOM 862 N N . GLU A 1 117 ? 5.771 8.146 7.959 1.00 86.75 117 GLU A N 1
ATOM 863 C CA . GLU A 1 117 ? 5.668 6.688 7.831 1.00 86.75 117 GLU A CA 1
ATOM 864 C C . GLU A 1 117 ? 4.933 6.278 6.551 1.00 86.75 117 GLU A C 1
ATOM 866 O O . GLU A 1 117 ? 5.302 5.304 5.890 1.00 86.75 117 GLU A O 1
ATOM 871 N N . ARG A 1 118 ? 3.885 7.026 6.189 1.00 89.44 118 ARG A N 1
ATOM 872 C CA . ARG A 1 118 ? 3.041 6.777 5.017 1.00 89.44 118 ARG A CA 1
ATOM 873 C C . ARG A 1 118 ? 3.808 6.965 3.717 1.00 89.44 118 ARG A C 1
ATOM 875 O O . ARG A 1 118 ? 3.572 6.209 2.790 1.00 89.44 118 ARG A O 1
ATOM 882 N N . SER A 1 119 ? 4.681 7.973 3.638 1.00 92.00 119 SER A N 1
ATOM 883 C CA . SER A 1 119 ? 5.505 8.306 2.462 1.00 92.00 119 SER A CA 1
ATOM 884 C C . SER A 1 119 ? 6.995 8.334 2.820 1.00 92.00 119 SER A C 1
ATOM 886 O O . SER A 1 119 ? 7.705 9.296 2.519 1.00 92.00 119 SER A O 1
ATOM 888 N N . ALA A 1 120 ? 7.459 7.298 3.518 1.00 92.75 120 ALA A N 1
ATOM 889 C CA . ALA A 1 120 ? 8.818 7.224 4.037 1.00 92.75 120 ALA A CA 1
ATOM 890 C C . ALA A 1 120 ? 9.873 7.293 2.909 1.00 92.75 120 ALA A C 1
ATOM 892 O O . ALA A 1 120 ? 9.714 6.624 1.878 1.00 92.75 120 ALA A O 1
ATOM 893 N N . PRO A 1 121 ? 10.977 8.050 3.085 1.00 95.88 121 PRO A N 1
ATOM 894 C CA . PRO A 1 121 ? 12.097 8.034 2.150 1.00 95.88 121 PRO A CA 1
ATOM 895 C C . PRO A 1 121 ? 12.613 6.610 1.925 1.00 95.88 121 PRO A C 1
ATOM 897 O O . PRO A 1 121 ? 12.937 5.895 2.870 1.00 95.88 121 PRO A O 1
ATOM 900 N N . TYR A 1 122 ? 12.704 6.203 0.662 1.00 96.31 122 TYR A N 1
ATOM 901 C CA . TYR A 1 122 ? 13.171 4.876 0.279 1.00 96.31 122 TYR A CA 1
ATOM 902 C C . TYR A 1 122 ? 13.795 4.948 -1.110 1.00 96.31 122 TYR A C 1
ATOM 904 O O . TYR A 1 122 ? 13.096 5.083 -2.116 1.00 96.31 122 TYR A O 1
ATOM 912 N N . THR A 1 123 ? 15.122 4.867 -1.168 1.00 95.06 123 THR A N 1
ATOM 913 C CA . THR A 1 123 ? 15.902 5.007 -2.405 1.00 95.06 123 THR A CA 1
ATOM 914 C C . THR A 1 123 ? 15.889 3.707 -3.209 1.00 95.06 123 THR A C 1
ATOM 916 O O . THR A 1 123 ? 16.874 2.970 -3.255 1.00 95.06 123 THR A O 1
ATOM 919 N N . TRP A 1 124 ? 14.749 3.387 -3.816 1.00 96.06 124 TRP A N 1
ATOM 920 C CA . TRP A 1 124 ? 14.653 2.269 -4.749 1.00 96.06 124 TRP A CA 1
ATOM 921 C C . TRP A 1 124 ? 15.384 2.572 -6.068 1.00 96.06 124 TRP A C 1
ATOM 923 O O . TRP A 1 124 ? 15.616 3.728 -6.415 1.00 96.06 124 TRP A O 1
ATOM 933 N N . VAL A 1 125 ? 15.763 1.522 -6.799 1.00 95.31 125 VAL A N 1
ATOM 934 C CA . VAL A 1 125 ? 16.606 1.605 -8.000 1.00 95.31 125 VAL A CA 1
ATOM 935 C C . VAL A 1 125 ? 15.884 0.980 -9.192 1.00 95.31 125 VAL A C 1
ATOM 937 O O . VAL A 1 125 ? 15.378 -0.140 -9.101 1.00 95.31 125 VAL A O 1
ATOM 940 N N . GLU A 1 126 ? 15.841 1.694 -10.318 1.00 95.19 126 GLU A N 1
ATOM 941 C CA . GLU A 1 126 ? 15.344 1.146 -11.586 1.00 95.19 126 GLU A CA 1
ATOM 942 C C . GLU A 1 126 ? 16.148 -0.099 -11.995 1.00 95.19 126 GLU A C 1
ATOM 944 O O . GLU A 1 126 ? 17.356 -0.189 -11.786 1.00 95.19 126 GLU A O 1
ATOM 949 N N . GLY A 1 127 ? 15.476 -1.103 -12.552 1.00 95.81 127 GLY A N 1
ATOM 950 C CA . GLY A 1 127 ? 16.094 -2.370 -12.935 1.00 95.81 127 GLY A CA 1
ATOM 951 C C . GLY A 1 127 ? 16.392 -3.324 -11.770 1.00 95.81 127 GLY A C 1
ATOM 952 O O . GLY A 1 127 ? 16.807 -4.457 -12.032 1.00 95.81 127 GLY A O 1
ATOM 953 N N . LYS A 1 128 ? 16.131 -2.943 -10.512 1.00 97.06 128 LYS A N 1
ATOM 954 C CA . LYS A 1 128 ? 16.205 -3.845 -9.353 1.00 97.06 128 LYS A CA 1
ATOM 955 C C . LYS A 1 128 ? 14.835 -4.463 -9.043 1.00 97.06 128 LYS A C 1
ATOM 957 O O . LYS A 1 128 ? 13.805 -3.806 -9.183 1.00 97.06 128 LYS A O 1
ATOM 962 N N . ASP A 1 129 ? 14.831 -5.736 -8.647 1.00 97.88 129 ASP A N 1
ATOM 963 C CA . ASP A 1 129 ? 13.625 -6.436 -8.199 1.00 97.88 129 ASP A CA 1
ATOM 964 C C . ASP A 1 12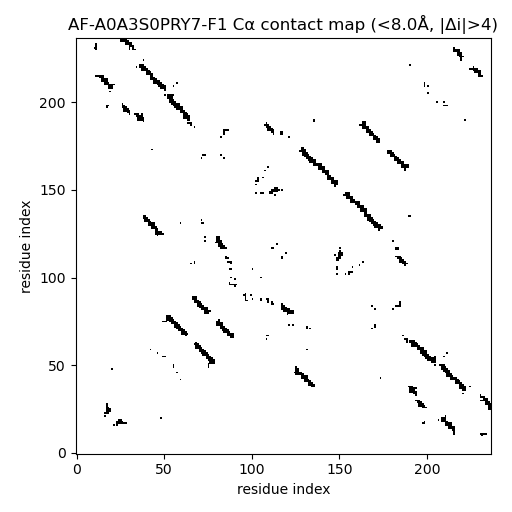9 ? 13.350 -6.147 -6.715 1.00 97.88 129 ASP A C 1
ATOM 966 O O . ASP A 1 129 ? 14.235 -6.275 -5.861 1.00 97.88 129 ASP A O 1
ATOM 970 N N . TYR A 1 130 ? 12.099 -5.830 -6.405 1.00 98.50 130 TYR A N 1
ATOM 971 C CA . TYR A 1 130 ? 11.589 -5.660 -5.050 1.00 98.50 130 TYR A CA 1
ATOM 972 C C . TYR A 1 130 ? 10.385 -6.566 -4.830 1.00 98.50 130 TYR A C 1
ATOM 974 O O . TYR A 1 130 ? 9.600 -6.795 -5.745 1.00 98.50 130 TYR A O 1
ATOM 982 N N . GLU A 1 131 ? 10.227 -7.071 -3.615 1.00 98.31 131 GLU A N 1
ATOM 983 C CA . GLU A 1 131 ? 9.010 -7.731 -3.164 1.00 98.31 131 GLU A CA 1
ATOM 984 C C . GLU A 1 131 ? 8.166 -6.747 -2.355 1.00 98.31 131 GLU A C 1
ATOM 986 O O . GLU A 1 131 ? 8.654 -6.108 -1.420 1.00 98.31 131 GLU A O 1
ATOM 991 N N . LEU A 1 132 ? 6.899 -6.637 -2.745 1.00 98.56 132 LEU A N 1
ATOM 992 C CA . LEU A 1 132 ? 5.875 -5.836 -2.095 1.00 98.56 132 LEU A CA 1
ATOM 993 C C . LEU A 1 132 ? 4.909 -6.800 -1.431 1.00 98.56 132 LEU A C 1
ATOM 995 O O . LEU A 1 132 ? 4.351 -7.657 -2.109 1.00 98.56 132 LEU A O 1
ATOM 999 N N . THR A 1 133 ? 4.700 -6.669 -0.129 1.00 98.5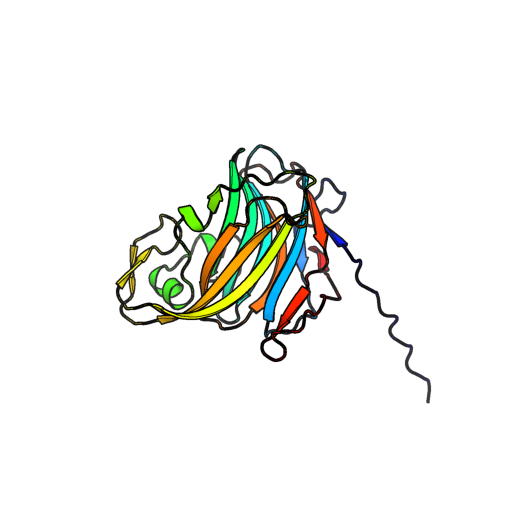6 133 THR A N 1
ATOM 1000 C CA . THR A 1 133 ? 3.774 -7.516 0.628 1.00 98.56 133 THR A CA 1
ATOM 1001 C C . THR A 1 133 ? 2.820 -6.652 1.429 1.00 98.56 133 THR A C 1
ATOM 1003 O O . THR A 1 133 ? 3.268 -5.805 2.190 1.00 98.56 133 THR A O 1
ATOM 1006 N N . ILE A 1 134 ? 1.519 -6.897 1.292 1.00 98.69 134 ILE A N 1
ATOM 1007 C CA . ILE A 1 134 ? 0.486 -6.382 2.194 1.00 98.69 134 ILE A CA 1
ATOM 1008 C C . ILE A 1 134 ? -0.001 -7.560 3.026 1.00 98.69 134 ILE A C 1
ATOM 1010 O O . ILE A 1 134 ? -0.433 -8.566 2.462 1.00 98.69 134 ILE A O 1
ATOM 1014 N N . GLU A 1 135 ? 0.064 -7.454 4.348 1.00 98.50 135 GLU A N 1
ATOM 1015 C CA . GLU A 1 135 ? -0.365 -8.517 5.254 1.00 98.50 135 GLU A CA 1
ATOM 1016 C C . GLU A 1 135 ? -1.118 -7.991 6.473 1.00 98.50 135 GLU A C 1
ATOM 1018 O O . GLU A 1 135 ? -0.789 -6.946 7.039 1.00 98.50 135 GLU A O 1
ATOM 1023 N N . ARG A 1 136 ? -2.138 -8.745 6.880 1.00 98.56 136 ARG A N 1
ATOM 1024 C CA . ARG A 1 136 ? -2.889 -8.491 8.101 1.00 98.56 136 ARG A CA 1
ATOM 1025 C C . ARG A 1 136 ? -2.026 -8.819 9.317 1.00 98.56 136 ARG A C 1
ATOM 1027 O O . ARG A 1 136 ? -1.519 -9.935 9.430 1.00 98.56 136 ARG A O 1
ATOM 1034 N N . GLY A 1 137 ? -1.899 -7.864 10.226 1.00 98.00 137 GLY A N 1
ATOM 1035 C CA . GLY A 1 137 ? -1.276 -8.030 11.532 1.00 98.00 137 GLY A CA 1
ATOM 1036 C C . GLY A 1 137 ? -2.301 -8.315 12.629 1.00 98.00 137 GLY A C 1
ATOM 1037 O O . GLY A 1 137 ? -3.280 -9.037 12.422 1.00 98.00 137 GLY A O 1
ATOM 1038 N N . ASN A 1 138 ? -2.055 -7.754 13.811 1.00 97.94 138 ASN A N 1
ATOM 1039 C CA . ASN A 1 138 ? -2.909 -7.957 14.977 1.00 97.94 138 ASN A CA 1
ATOM 1040 C C . ASN A 1 138 ? -4.157 -7.071 14.929 1.00 97.94 138 ASN A C 1
ATOM 1042 O O . ASN A 1 138 ? -4.162 -6.007 14.306 1.00 97.94 138 ASN A O 1
ATOM 1046 N N . GLN A 1 139 ? -5.204 -7.488 15.640 1.00 98.31 139 GLN A N 1
ATOM 1047 C CA . GLN A 1 139 ? -6.289 -6.582 15.992 1.00 98.31 139 GLN A CA 1
ATOM 1048 C C . GLN A 1 139 ? -5.851 -5.711 17.173 1.00 98.31 139 GLN A C 1
ATOM 1050 O O . GLN A 1 139 ? -5.307 -6.212 18.157 1.00 98.31 139 GLN A O 1
ATOM 1055 N N . VAL A 1 140 ? -6.110 -4.414 17.079 1.00 98.00 140 VAL A N 1
ATOM 1056 C CA . VAL A 1 140 ? -5.810 -3.415 18.103 1.00 98.00 140 VAL A CA 1
ATOM 1057 C C . VAL A 1 140 ? -7.066 -2.625 18.448 1.00 98.00 140 VAL A C 1
ATOM 1059 O O . VAL A 1 140 ? -7.955 -2.442 17.613 1.00 98.00 140 VAL A O 1
ATOM 1062 N N . THR A 1 141 ? -7.128 -2.119 19.676 1.00 98.25 141 THR A N 1
ATOM 1063 C CA . THR A 1 141 ? -8.164 -1.175 20.101 1.00 98.25 141 THR A CA 1
ATOM 1064 C C . THR A 1 141 ? -7.569 0.223 20.160 1.00 98.25 141 THR A C 1
ATOM 1066 O O . THR A 1 141 ? -6.730 0.513 21.010 1.00 98.25 141 THR A O 1
ATOM 1069 N N . LEU A 1 142 ? -8.021 1.104 19.271 1.00 96.88 142 LEU A N 1
ATOM 1070 C CA . LEU A 1 142 ? -7.688 2.523 19.312 1.00 96.88 142 LEU A CA 1
ATOM 1071 C C . LEU A 1 142 ? -8.664 3.231 20.268 1.00 96.88 142 LEU A C 1
ATOM 1073 O O . LEU A 1 142 ? -9.877 3.133 20.052 1.00 96.88 142 LEU A O 1
ATOM 1077 N N . PRO A 1 143 ? -8.193 3.922 21.322 1.00 97.56 143 PRO A N 1
ATOM 1078 C CA . PRO A 1 143 ? -9.075 4.585 22.284 1.00 97.56 143 PRO A CA 1
ATOM 1079 C C . PRO A 1 143 ? -9.792 5.805 21.673 1.00 97.56 143 PRO A C 1
ATOM 1081 O O . PRO A 1 143 ? -9.371 6.314 20.632 1.00 97.56 143 PRO A O 1
ATOM 1084 N N . PRO A 1 144 ? -10.846 6.339 22.311 1.00 97.31 144 PRO A N 1
ATOM 1085 C CA . PRO A 1 144 ? -11.330 7.685 22.008 1.00 97.31 144 PRO A CA 1
ATOM 1086 C C . PRO A 1 144 ? -10.196 8.712 22.114 1.00 97.31 144 PRO A C 1
ATOM 1088 O O . PRO A 1 144 ? -9.298 8.565 22.945 1.00 97.31 144 PRO A O 1
ATOM 1091 N N . GLY A 1 145 ? -10.229 9.766 21.304 1.00 96.12 145 GLY A N 1
ATOM 1092 C CA . GLY A 1 145 ? -9.175 10.777 21.329 1.00 96.12 145 GLY A CA 1
ATOM 1093 C C . GLY A 1 145 ? -9.128 11.668 20.098 1.00 96.12 145 GLY A C 1
ATOM 1094 O O . GLY A 1 145 ? -10.054 11.697 19.291 1.00 96.12 145 GLY A O 1
ATOM 1095 N N . GLN A 1 146 ? -8.033 12.414 19.980 1.00 95.69 146 GLN A N 1
ATOM 1096 C CA . GLN A 1 146 ? -7.735 13.245 18.817 1.00 95.69 146 GLN A CA 1
ATOM 1097 C C . GLN A 1 146 ? -6.830 12.471 17.863 1.00 95.69 146 GLN A C 1
ATOM 1099 O O . GLN A 1 146 ? -5.781 11.976 18.271 1.00 95.69 146 GLN A O 1
ATOM 1104 N N . TYR A 1 147 ? -7.233 12.390 16.601 1.00 94.25 147 TYR A N 1
ATOM 1105 C CA . TYR A 1 147 ? -6.524 11.651 15.562 1.00 94.25 147 TYR A CA 1
ATOM 1106 C C . TYR A 1 147 ? -6.306 12.531 14.343 1.00 94.25 147 TYR A C 1
ATOM 1108 O O . TYR A 1 147 ? -7.170 13.324 13.983 1.00 94.25 147 TYR A O 1
ATOM 1116 N N . ILE A 1 148 ? -5.164 12.367 13.682 1.00 91.06 148 ILE A N 1
ATOM 1117 C CA . ILE A 1 148 ? -4.930 12.972 12.372 1.00 91.06 148 ILE A CA 1
ATOM 1118 C C . ILE A 1 148 ? -5.539 12.045 11.323 1.00 91.06 148 ILE A C 1
ATOM 1120 O O . ILE A 1 148 ? -5.281 10.840 11.341 1.00 91.06 148 ILE A O 1
ATOM 1124 N N . PHE A 1 149 ? -6.360 12.594 10.429 1.00 87.31 149 PHE A N 1
ATOM 1125 C CA . PHE A 1 149 ? -7.086 11.793 9.444 1.00 87.31 149 PHE A CA 1
ATOM 1126 C C . PHE A 1 149 ? -6.163 11.050 8.461 1.00 87.31 149 PHE A C 1
ATOM 1128 O O . PHE A 1 149 ? -6.213 9.824 8.343 1.00 87.31 149 PHE A O 1
ATOM 1135 N N . ILE A 1 150 ? -5.286 11.790 7.783 1.00 85.19 150 ILE A N 1
ATOM 1136 C CA . ILE A 1 150 ? -4.282 11.256 6.861 1.00 85.19 150 ILE A CA 1
ATOM 1137 C C . ILE A 1 150 ? -3.105 12.223 6.788 1.00 85.19 150 ILE A C 1
ATOM 1139 O O . ILE A 1 150 ? -3.310 13.423 6.625 1.00 85.19 150 ILE A O 1
ATOM 1143 N N . GLY A 1 151 ? -1.873 11.721 6.899 1.00 80.50 151 GLY A N 1
ATOM 1144 C CA . GLY A 1 151 ? -0.681 12.545 6.700 1.00 80.50 151 GLY A CA 1
ATOM 1145 C C . GLY A 1 151 ? -0.599 13.748 7.645 1.00 80.50 151 GLY A C 1
ATOM 1146 O O . GLY A 1 151 ? -0.589 13.571 8.860 1.00 80.50 151 GLY A O 1
ATOM 1147 N N . SER A 1 152 ? -0.547 14.958 7.084 1.00 82.00 152 SER A N 1
ATOM 1148 C CA . SER A 1 152 ? -0.652 16.248 7.784 1.00 82.00 152 SER A CA 1
ATOM 1149 C C . SER A 1 152 ? -2.066 16.861 7.749 1.00 82.00 152 SER A C 1
ATOM 1151 O O . SER A 1 152 ? -2.213 18.083 7.794 1.00 82.00 152 SER A O 1
ATOM 1153 N N . GLY A 1 153 ? -3.096 16.033 7.568 1.00 85.50 153 GLY A N 1
ATOM 1154 C CA . GLY A 1 153 ? -4.498 16.433 7.468 1.00 85.50 153 GLY A CA 1
ATOM 1155 C C . GLY A 1 153 ? -5.099 16.942 8.786 1.00 85.50 153 GLY A C 1
ATOM 1156 O O . GLY A 1 153 ? -4.390 17.113 9.780 1.00 85.50 153 GLY A O 1
ATOM 1157 N N . PRO A 1 154 ? -6.420 17.197 8.821 1.00 89.94 154 PRO A N 1
ATOM 1158 C CA . PRO A 1 154 ? -7.066 17.756 10.000 1.00 89.94 154 PRO A CA 1
ATOM 1159 C C . PRO A 1 154 ? -7.012 16.797 11.193 1.00 89.94 154 PRO A C 1
ATOM 1161 O O . PRO A 1 154 ? -7.133 15.576 11.048 1.00 89.94 154 PRO A O 1
ATOM 1164 N N . THR A 1 155 ? -6.896 17.386 12.382 1.00 94.12 155 THR A N 1
ATOM 1165 C CA . THR A 1 155 ? -7.128 16.694 13.649 1.00 94.12 155 THR A CA 1
ATOM 1166 C C . THR A 1 155 ? -8.628 16.558 13.882 1.00 94.12 155 THR A C 1
ATOM 1168 O O . THR A 1 155 ? -9.374 17.533 13.792 1.00 94.12 155 THR A O 1
ATOM 1171 N N . VAL A 1 156 ? -9.067 15.347 14.201 1.00 94.19 156 VAL A N 1
ATOM 1172 C CA . VAL A 1 156 ? -10.468 14.973 14.357 1.00 94.19 156 VAL A CA 1
ATOM 1173 C C . VAL A 1 156 ? -10.667 14.291 15.701 1.00 94.19 156 VAL A C 1
ATOM 1175 O O . VAL A 1 156 ? -9.903 13.403 16.084 1.00 94.19 156 VAL A O 1
ATOM 1178 N N . SER A 1 157 ? -11.737 14.671 16.395 1.00 94.94 157 SER A N 1
ATOM 1179 C CA . SER A 1 157 ? -12.140 14.006 17.627 1.00 94.94 157 SER A CA 1
ATOM 1180 C C . SER A 1 157 ? -12.941 12.745 17.316 1.00 94.94 157 SER A C 1
ATOM 1182 O O . SER A 1 157 ? -13.962 12.799 16.634 1.00 94.94 157 SER A O 1
ATOM 1184 N N . VAL A 1 158 ? -12.490 11.615 17.850 1.00 95.88 158 VAL A N 1
ATOM 1185 C CA . VAL A 1 158 ? -13.195 10.334 17.820 1.00 95.88 158 VAL A CA 1
ATOM 1186 C C . VAL A 1 158 ? -13.700 10.039 19.229 1.00 95.88 158 VAL A C 1
ATOM 1188 O O . VAL A 1 158 ? -12.909 9.936 20.167 1.00 95.88 158 VAL A O 1
ATOM 1191 N N . SER A 1 159 ? -15.017 9.911 19.389 1.00 95.44 159 SER A N 1
ATOM 1192 C CA . SER A 1 159 ? -15.672 9.788 20.700 1.00 95.44 159 SER A CA 1
ATOM 1193 C C . SER A 1 159 ? -15.726 8.359 21.250 1.00 95.44 159 SER A C 1
ATOM 1195 O O . SER A 1 159 ? -15.974 8.172 22.440 1.00 95.44 159 SER A O 1
ATOM 1197 N N . ASN A 1 160 ? -15.485 7.350 20.414 1.00 96.06 160 ASN A N 1
ATOM 1198 C CA . ASN A 1 160 ? -15.587 5.934 20.758 1.00 96.06 160 ASN A CA 1
ATOM 1199 C C . ASN A 1 160 ? -14.264 5.189 20.546 1.00 96.06 160 ASN A C 1
ATOM 1201 O O . ASN A 1 160 ? -13.446 5.557 19.705 1.00 96.06 160 ASN A O 1
ATOM 1205 N N . ALA A 1 161 ? -14.075 4.097 21.289 1.00 97.50 161 ALA A N 1
ATOM 1206 C CA . ALA A 1 161 ? -13.021 3.141 20.976 1.00 97.50 161 ALA A CA 1
ATOM 1207 C C . ALA A 1 161 ? -13.335 2.442 19.641 1.00 97.50 161 ALA A C 1
ATOM 1209 O O . ALA A 1 161 ? -14.503 2.210 19.313 1.00 97.50 161 ALA A O 1
ATOM 1210 N N . ARG A 1 162 ? -12.295 2.100 18.878 1.00 97.62 162 ARG A N 1
ATOM 1211 C CA . ARG A 1 162 ? -12.400 1.426 17.576 1.00 97.62 162 ARG A CA 1
ATOM 1212 C C . ARG A 1 162 ? -11.517 0.183 17.580 1.00 97.62 162 ARG A C 1
ATOM 1214 O O . ARG A 1 162 ? -10.326 0.288 17.856 1.00 97.62 162 ARG A O 1
ATOM 1221 N N . ASN A 1 163 ? -12.082 -0.974 17.250 1.00 98.06 163 ASN A N 1
ATOM 1222 C CA . ASN A 1 163 ? -11.297 -2.186 17.016 1.00 98.06 163 ASN A CA 1
ATOM 1223 C C . ASN A 1 163 ? -10.903 -2.238 15.542 1.00 98.06 163 ASN A C 1
ATOM 1225 O O . ASN A 1 163 ? -11.774 -2.266 14.676 1.00 98.06 163 ASN A O 1
ATOM 1229 N N . MET A 1 164 ? -9.604 -2.250 15.268 1.00 98.50 164 MET A N 1
ATOM 1230 C CA . MET A 1 164 ? -9.061 -2.234 13.913 1.00 98.50 164 MET A CA 1
ATOM 1231 C C . MET A 1 164 ? -7.998 -3.305 13.739 1.00 98.50 164 MET A C 1
ATOM 1233 O O . MET A 1 164 ? -7.346 -3.710 14.695 1.00 98.50 164 MET A O 1
ATOM 1237 N N . TRP A 1 165 ? -7.810 -3.750 12.509 1.00 98.62 165 TRP A N 1
ATOM 1238 C CA . TRP A 1 165 ? -6.740 -4.648 12.118 1.00 98.62 165 TRP A CA 1
ATOM 1239 C C . TRP A 1 165 ? -5.564 -3.852 11.582 1.00 98.62 165 TRP A C 1
ATOM 1241 O O . TRP A 1 165 ? -5.734 -2.959 10.755 1.00 98.62 165 TRP A O 1
ATOM 1251 N N . GLU A 1 166 ? -4.366 -4.203 12.036 1.00 98.50 166 GLU A N 1
ATOM 1252 C CA . GLU A 1 166 ? -3.131 -3.780 11.391 1.00 98.50 166 GLU A CA 1
ATOM 1253 C C . GLU A 1 166 ? -3.081 -4.322 9.959 1.00 98.50 166 GLU A C 1
ATOM 1255 O O . GLU A 1 166 ? -3.280 -5.515 9.725 1.00 98.50 166 GLU A O 1
ATOM 1260 N N . TRP A 1 167 ? -2.717 -3.466 9.015 1.00 98.62 167 TRP A N 1
ATOM 1261 C CA . TRP A 1 167 ? -2.368 -3.837 7.653 1.00 98.62 167 TRP A CA 1
ATOM 1262 C C . TRP A 1 167 ? -0.981 -3.296 7.345 1.00 98.62 167 TRP A C 1
ATOM 1264 O O . TRP A 1 167 ? -0.769 -2.088 7.202 1.00 98.62 167 TRP A O 1
ATOM 1274 N N . LYS A 1 168 ? -0.019 -4.216 7.291 1.00 98.19 168 LYS A N 1
ATOM 1275 C CA . LYS A 1 168 ? 1.399 -3.921 7.116 1.00 98.19 168 LYS A CA 1
ATOM 1276 C C . LYS A 1 168 ? 1.746 -4.014 5.648 1.00 98.19 168 LYS A C 1
ATOM 1278 O O . LYS A 1 168 ? 1.561 -5.063 5.035 1.00 98.19 168 LYS A O 1
ATOM 1283 N N . PHE A 1 169 ? 2.291 -2.936 5.111 1.00 98.50 169 PHE A N 1
ATOM 1284 C CA . PHE A 1 169 ? 2.962 -2.947 3.828 1.00 98.50 169 PHE A CA 1
ATOM 1285 C C . PHE A 1 169 ? 4.464 -3.062 4.038 1.00 98.50 169 PHE A C 1
ATOM 1287 O O . PHE A 1 169 ? 5.062 -2.246 4.734 1.00 98.50 169 PHE A O 1
ATOM 1294 N N . THR A 1 170 ? 5.064 -4.075 3.427 1.00 98.25 170 THR A N 1
ATOM 1295 C CA . THR A 1 170 ? 6.506 -4.304 3.412 1.00 98.25 170 THR A CA 1
ATOM 1296 C C . THR A 1 170 ? 7.032 -4.138 1.997 1.00 98.25 170 THR A C 1
ATOM 1298 O O . THR A 1 170 ? 6.559 -4.810 1.079 1.00 98.25 170 THR A O 1
ATOM 1301 N N . LEU A 1 171 ? 8.058 -3.305 1.844 1.00 98.25 171 LEU A N 1
ATOM 1302 C CA . LEU A 1 171 ? 8.878 -3.211 0.644 1.00 98.25 171 LEU A CA 1
ATOM 1303 C C . LEU A 1 171 ? 10.288 -3.699 0.974 1.00 98.25 171 LEU A C 1
ATOM 1305 O O . LEU A 1 171 ? 10.954 -3.157 1.861 1.00 98.25 171 LEU A O 1
ATOM 1309 N N . ARG A 1 172 ? 10.761 -4.716 0.251 1.00 97.56 172 ARG A N 1
ATOM 1310 C CA . ARG A 1 172 ? 12.125 -5.233 0.413 1.00 97.56 172 ARG A CA 1
ATOM 1311 C C . ARG A 1 172 ? 12.790 -5.569 -0.919 1.00 97.56 172 ARG A C 1
ATOM 1313 O O . ARG A 1 172 ? 12.098 -5.992 -1.842 1.00 97.56 172 ARG A O 1
ATOM 1320 N N . PRO A 1 173 ? 14.121 -5.451 -1.031 1.00 97.62 173 PRO A N 1
ATOM 1321 C CA . PRO A 1 173 ? 14.868 -5.996 -2.158 1.00 97.62 173 PRO A CA 1
ATOM 1322 C C . PRO A 1 173 ? 14.638 -7.505 -2.296 1.00 97.62 173 PRO A C 1
ATOM 1324 O O . PRO A 1 173 ? 14.746 -8.242 -1.316 1.00 97.62 173 PRO A O 1
ATOM 1327 N N . ALA A 1 174 ? 14.329 -7.980 -3.505 1.00 96.25 174 ALA A N 1
ATOM 1328 C CA . ALA A 1 174 ? 14.052 -9.401 -3.739 1.00 96.25 174 ALA A CA 1
ATOM 1329 C C . ALA A 1 174 ? 15.313 -10.284 -3.657 1.00 96.25 174 ALA A C 1
ATOM 1331 O O . ALA A 1 174 ? 15.203 -11.496 -3.486 1.00 96.25 174 ALA A O 1
ATOM 1332 N N . ASP A 1 175 ? 16.498 -9.676 -3.763 1.00 94.25 175 ASP A N 1
ATOM 1333 C CA . ASP A 1 175 ? 17.805 -10.311 -3.558 1.00 94.25 175 ASP A CA 1
ATOM 1334 C C . ASP A 1 175 ? 18.187 -10.446 -2.072 1.00 94.25 175 ASP A C 1
ATOM 1336 O O . ASP A 1 175 ? 19.214 -11.037 -1.757 1.00 94.25 175 ASP A O 1
ATOM 1340 N N . GLY A 1 176 ? 17.380 -9.901 -1.152 1.00 92.44 176 GLY A N 1
ATOM 1341 C CA . GLY A 1 176 ? 17.659 -9.902 0.285 1.00 92.44 176 GLY A CA 1
ATOM 1342 C C . GLY A 1 176 ? 18.724 -8.892 0.729 1.00 92.44 176 GLY A C 1
ATOM 1343 O O . GLY A 1 176 ? 19.033 -8.829 1.918 1.00 92.44 176 GLY A O 1
ATOM 1344 N N . HIS A 1 177 ? 19.263 -8.074 -0.182 1.00 91.62 177 HIS A N 1
ATOM 1345 C CA . HIS A 1 177 ? 20.330 -7.119 0.108 1.00 91.62 177 HIS A CA 1
ATOM 1346 C C . HIS A 1 177 ? 19.829 -5.671 0.041 1.00 91.62 177 HIS A C 1
ATOM 1348 O O . HIS A 1 177 ? 19.567 -5.118 -1.034 1.00 91.62 177 HIS A O 1
ATOM 1354 N N . GLY A 1 178 ? 19.751 -5.025 1.205 1.00 90.19 178 GLY A N 1
ATOM 1355 C CA . GLY A 1 178 ? 19.397 -3.612 1.353 1.00 90.19 178 GLY A CA 1
ATOM 1356 C C . GLY A 1 178 ? 18.313 -3.376 2.408 1.00 90.19 178 GLY A C 1
ATOM 1357 O O . GLY A 1 178 ? 17.953 -4.300 3.139 1.00 90.19 178 GLY A O 1
ATOM 1358 N N . PRO A 1 179 ? 17.800 -2.139 2.514 1.00 94.38 179 PRO A N 1
ATOM 1359 C CA . PRO A 1 179 ? 16.841 -1.783 3.548 1.00 94.38 179 PRO A CA 1
ATOM 1360 C C . PRO A 1 179 ? 15.477 -2.431 3.292 1.00 94.38 179 PRO A C 1
ATOM 1362 O O . PRO A 1 179 ? 14.942 -2.381 2.180 1.00 94.38 179 PRO A O 1
ATOM 1365 N N . VAL A 1 180 ? 14.900 -2.994 4.350 1.00 96.81 180 VAL A N 1
ATOM 1366 C CA . VAL A 1 180 ? 13.488 -3.379 4.409 1.00 96.81 180 VAL A CA 1
ATOM 1367 C C . VAL A 1 180 ? 12.728 -2.217 5.025 1.00 96.81 180 VAL A C 1
ATOM 1369 O O . VAL A 1 180 ? 13.091 -1.756 6.105 1.00 96.81 180 VAL A O 1
ATOM 1372 N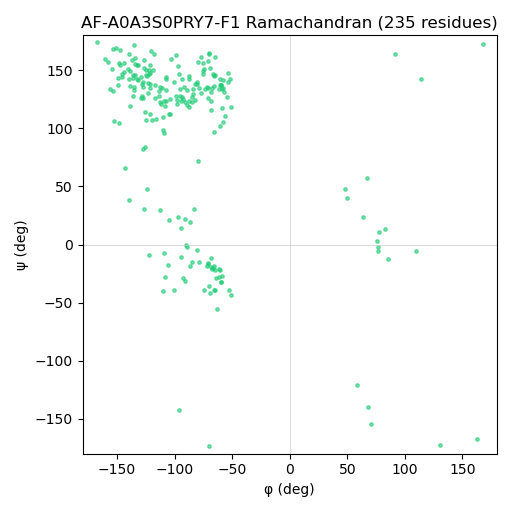 N . GLN A 1 181 ? 11.680 -1.758 4.352 1.00 96.25 181 GLN A N 1
ATOM 1373 C CA . GLN A 1 181 ? 10.783 -0.743 4.885 1.00 96.25 181 GLN A CA 1
ATOM 1374 C C . GLN A 1 181 ? 9.426 -1.373 5.169 1.00 96.25 181 GLN A C 1
ATOM 1376 O O . GLN A 1 181 ? 8.888 -2.104 4.339 1.00 96.25 181 GLN A O 1
ATOM 1381 N N . VAL A 1 182 ? 8.877 -1.062 6.341 1.00 96.81 182 VAL A N 1
ATOM 1382 C CA . VAL A 1 182 ? 7.522 -1.445 6.735 1.00 96.81 182 VAL A CA 1
ATOM 1383 C C . VAL A 1 182 ? 6.750 -0.178 7.082 1.00 96.81 182 VAL A C 1
ATOM 1385 O O . VAL A 1 182 ? 7.301 0.733 7.699 1.00 96.81 182 VAL A O 1
ATOM 1388 N N . SER A 1 183 ? 5.492 -0.109 6.666 1.00 96.38 183 SER A N 1
ATOM 1389 C CA . SER A 1 183 ? 4.540 0.920 7.080 1.00 96.38 183 SER A CA 1
ATOM 1390 C C . SER A 1 183 ? 3.216 0.253 7.427 1.00 96.38 183 SER A C 1
ATOM 1392 O O . SER A 1 183 ? 2.862 -0.773 6.843 1.00 96.38 183 SER A O 1
ATOM 1394 N N . THR A 1 184 ? 2.503 0.797 8.407 1.00 96.81 184 THR A N 1
ATOM 1395 C CA . THR A 1 184 ? 1.264 0.202 8.920 1.00 96.81 184 THR A CA 1
ATOM 1396 C C . THR A 1 184 ? 0.123 1.188 8.753 1.00 96.81 184 THR A C 1
ATOM 1398 O O . THR A 1 184 ? 0.258 2.356 9.092 1.00 96.81 184 THR A O 1
ATOM 1401 N N . LEU A 1 185 ? -1.016 0.707 8.272 1.00 96.69 185 LEU A N 1
ATOM 1402 C CA . LEU A 1 185 ? -2.296 1.391 8.424 1.00 96.69 185 LEU A CA 1
ATOM 1403 C C . LEU A 1 185 ? -3.232 0.496 9.225 1.00 96.69 185 LEU A C 1
ATOM 1405 O O . LEU A 1 185 ? -2.979 -0.703 9.357 1.00 96.69 185 LEU A O 1
ATOM 1409 N N . TYR A 1 186 ? -4.314 1.063 9.738 1.00 98.00 186 TYR A N 1
ATOM 1410 C CA . TYR A 1 186 ? -5.334 0.304 10.445 1.00 98.00 186 TYR A CA 1
ATOM 1411 C C . TYR A 1 186 ? -6.653 0.383 9.695 1.00 98.00 186 TYR A C 1
ATOM 1413 O O . TYR A 1 186 ? -7.037 1.457 9.237 1.00 98.00 186 TYR A O 1
ATOM 1421 N N . ASP A 1 187 ? -7.350 -0.741 9.589 1.00 98.38 187 ASP A N 1
ATOM 1422 C CA . ASP A 1 187 ? -8.659 -0.815 8.944 1.00 98.38 187 ASP A CA 1
ATOM 1423 C C . ASP A 1 187 ? -9.619 -1.671 9.775 1.00 98.38 187 ASP A C 1
ATOM 1425 O O . ASP A 1 187 ? -9.220 -2.661 10.386 1.00 98.38 187 ASP A O 1
ATOM 1429 N N . ALA A 1 188 ? -10.896 -1.304 9.823 1.00 98.12 188 ALA A N 1
ATOM 1430 C CA . ALA A 1 188 ? -11.919 -2.062 10.538 1.00 98.12 188 ALA A CA 1
ATOM 1431 C C . ALA A 1 188 ? -12.195 -3.445 9.909 1.00 98.12 188 ALA A C 1
ATOM 1433 O O . ALA A 1 188 ? -12.733 -4.332 10.576 1.00 98.12 188 ALA A O 1
ATOM 1434 N N . ALA A 1 189 ? -11.836 -3.656 8.641 1.00 98.19 189 ALA A N 1
ATOM 1435 C CA . ALA A 1 189 ? -11.972 -4.930 7.959 1.00 98.19 189 ALA A CA 1
ATOM 1436 C C . ALA A 1 189 ? -10.841 -5.906 8.300 1.00 98.19 189 ALA A C 1
ATOM 1438 O O . ALA A 1 189 ? -9.654 -5.584 8.305 1.00 98.19 189 ALA A O 1
ATOM 1439 N N . ASP A 1 190 ? -11.233 -7.162 8.495 1.00 97.88 190 ASP A N 1
ATOM 1440 C CA . ASP A 1 190 ? -10.353 -8.275 8.841 1.00 97.88 190 ASP A CA 1
ATOM 1441 C C . ASP A 1 190 ? -9.792 -9.015 7.619 1.00 97.88 190 ASP A C 1
ATOM 1443 O O . ASP A 1 190 ? -9.069 -9.999 7.775 1.00 97.88 190 ASP A O 1
ATOM 1447 N N . ARG A 1 191 ? -10.152 -8.593 6.405 1.00 98.44 191 ARG A N 1
ATOM 1448 C CA . ARG A 1 191 ? -9.762 -9.244 5.152 1.00 98.44 191 ARG A CA 1
ATOM 1449 C C . ARG A 1 191 ? -9.842 -8.298 3.962 1.00 98.44 191 ARG A C 1
ATOM 1451 O O . ARG A 1 191 ? -10.629 -7.357 3.947 1.00 98.44 191 ARG A O 1
ATOM 1458 N N . ILE A 1 192 ? -9.095 -8.633 2.923 1.00 98.38 192 ILE A N 1
ATOM 1459 C CA . ILE A 1 192 ? -9.118 -8.012 1.605 1.00 98.38 192 ILE A CA 1
ATOM 1460 C C . ILE A 1 192 ? -10.157 -8.735 0.738 1.00 98.38 192 ILE A C 1
ATOM 1462 O O . ILE A 1 192 ? -10.207 -9.968 0.680 1.00 98.38 192 ILE A O 1
ATOM 1466 N N . SER A 1 193 ? -10.988 -7.950 0.054 1.00 97.19 193 SER A N 1
ATOM 1467 C CA . SER A 1 193 ? -12.035 -8.437 -0.853 1.00 97.19 193 SER A CA 1
ATOM 1468 C C . SER A 1 193 ? -11.556 -8.582 -2.299 1.00 97.19 193 SER A C 1
ATOM 1470 O O . SER A 1 193 ? -12.025 -9.463 -3.015 1.00 97.19 193 SER A O 1
ATOM 1472 N N . SER A 1 194 ? -10.612 -7.740 -2.719 1.00 96.75 194 SER A N 1
ATOM 1473 C CA . SER A 1 194 ? -9.957 -7.784 -4.028 1.00 96.75 194 SER A CA 1
ATOM 1474 C C . SER A 1 194 ? -8.647 -7.003 -3.980 1.00 96.75 194 SER A C 1
ATOM 1476 O O . SER A 1 194 ? -8.496 -6.118 -3.138 1.00 96.75 194 SER A O 1
ATOM 1478 N N . PHE A 1 195 ? -7.739 -7.260 -4.915 1.00 96.88 195 PHE A N 1
ATOM 1479 C CA . PHE A 1 195 ? -6.543 -6.446 -5.107 1.00 96.88 195 PHE A CA 1
ATOM 1480 C C . PHE A 1 195 ? -6.277 -6.188 -6.589 1.00 96.88 195 PHE A C 1
ATOM 1482 O O . PHE A 1 195 ? -6.739 -6.930 -7.460 1.00 96.88 195 PHE A O 1
ATOM 1489 N N . TYR A 1 196 ? -5.511 -5.137 -6.843 1.00 96.00 196 TYR A N 1
ATOM 1490 C CA . TYR A 1 196 ? -5.104 -4.675 -8.160 1.00 96.00 196 TYR A CA 1
ATOM 1491 C C . TYR A 1 196 ? -3.617 -4.352 -8.132 1.00 96.00 196 TYR A C 1
ATOM 1493 O O . TYR A 1 196 ? -3.051 -4.043 -7.084 1.00 96.00 196 TYR A O 1
ATOM 1501 N N . ILE A 1 197 ? -2.987 -4.411 -9.294 1.00 96.31 197 ILE A N 1
ATOM 1502 C CA . ILE A 1 197 ? -1.668 -3.826 -9.512 1.00 96.31 197 ILE A CA 1
ATOM 1503 C C . ILE A 1 197 ? -1.851 -2.679 -10.484 1.00 96.31 197 ILE A C 1
ATOM 1505 O O . ILE A 1 197 ? -2.546 -2.842 -11.485 1.00 96.31 197 ILE A O 1
ATOM 1509 N N . TRP A 1 198 ? -1.228 -1.539 -10.213 1.00 92.56 198 TRP A N 1
ATOM 1510 C CA . TRP A 1 198 ? -1.288 -0.420 -11.137 1.00 92.56 198 TRP A CA 1
ATOM 1511 C C . TRP A 1 198 ? 0.016 0.380 -11.193 1.00 92.56 198 TRP A C 1
ATOM 1513 O O . TRP A 1 198 ? 0.825 0.377 -10.263 1.00 92.56 198 TRP A O 1
ATOM 1523 N N . ASN A 1 199 ? 0.217 1.068 -12.311 1.00 90.56 199 ASN A N 1
ATOM 1524 C CA . ASN A 1 199 ? 1.228 2.099 -12.464 1.00 90.56 199 ASN A CA 1
ATOM 1525 C C . ASN A 1 199 ? 0.482 3.429 -12.571 1.00 90.56 199 ASN A C 1
ATOM 1527 O O . ASN A 1 199 ? -0.001 3.796 -13.645 1.00 90.56 199 ASN A O 1
ATOM 1531 N N . GLU A 1 200 ? 0.394 4.147 -11.461 1.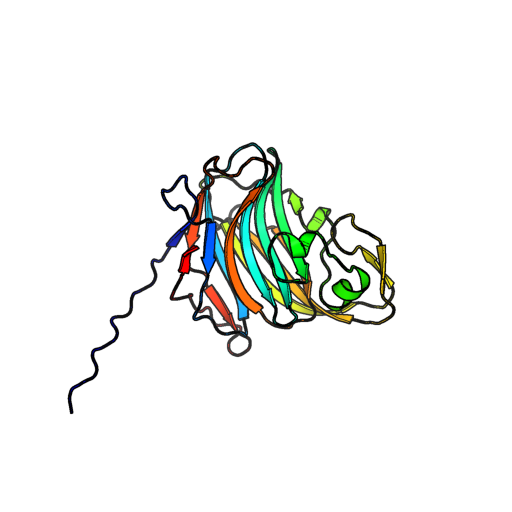00 88.56 200 GLU A N 1
ATOM 1532 C CA . GLU A 1 200 ? -0.234 5.456 -11.385 1.00 88.56 200 GLU A CA 1
ATOM 1533 C C . GLU A 1 200 ? 0.747 6.539 -11.846 1.00 88.56 200 GLU A C 1
ATOM 1535 O O . GLU A 1 200 ? 1.948 6.507 -11.558 1.00 88.56 200 GLU A O 1
ATOM 1540 N N . CYS A 1 201 ? 0.222 7.482 -12.621 1.00 86.19 201 CYS A N 1
ATOM 1541 C CA . CYS A 1 201 ? 0.918 8.678 -13.059 1.00 86.19 201 CYS A CA 1
ATOM 1542 C C . CYS A 1 201 ? 0.129 9.902 -12.592 1.00 86.19 201 CYS A C 1
ATOM 1544 O O . CYS A 1 201 ? -1.094 9.870 -12.485 1.00 86.19 201 CYS A O 1
ATOM 1546 N N . GLY A 1 202 ? 0.817 11.008 -12.344 1.00 84.75 202 GLY A N 1
ATOM 1547 C CA . GLY A 1 202 ? 0.194 12.242 -11.884 1.00 84.75 202 GLY A CA 1
ATOM 1548 C C . GLY A 1 202 ? 1.150 13.421 -11.978 1.00 84.75 202 GLY A C 1
ATOM 1549 O O . GLY A 1 202 ? 2.322 13.268 -12.324 1.00 84.75 202 GLY A O 1
ATOM 1550 N N . TYR A 1 203 ? 0.653 14.624 -11.700 1.00 82.25 203 TYR A N 1
ATOM 1551 C CA . TYR A 1 203 ? 1.464 15.851 -11.680 1.00 82.25 203 TYR A CA 1
ATOM 1552 C C . TYR A 1 203 ? 2.337 16.036 -12.944 1.00 82.25 203 TYR A C 1
ATOM 1554 O O . TYR A 1 203 ? 3.499 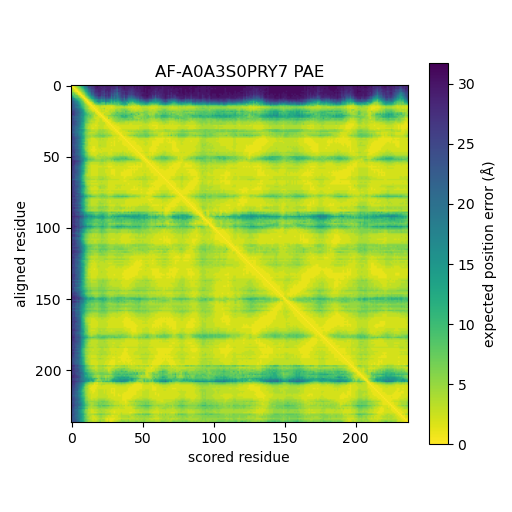16.429 -12.868 1.00 82.25 203 TYR A O 1
ATOM 1562 N N . GLY A 1 204 ? 1.788 15.708 -14.121 1.00 77.12 204 GLY A N 1
ATOM 1563 C CA . GLY A 1 204 ? 2.462 15.894 -15.412 1.00 77.12 204 GLY A CA 1
ATOM 1564 C C . GLY A 1 204 ? 3.443 14.790 -15.834 1.00 77.12 204 GLY A C 1
ATOM 1565 O O . GLY A 1 204 ? 4.210 15.009 -16.776 1.00 77.12 204 GLY A O 1
ATOM 1566 N N . SER A 1 205 ? 3.443 13.623 -15.176 1.00 79.50 205 SER A N 1
ATOM 1567 C CA . SER A 1 205 ? 4.181 12.426 -15.628 1.00 79.50 205 SER A CA 1
ATOM 1568 C C . SER A 1 205 ? 3.390 11.553 -16.615 1.00 79.50 205 SER A C 1
ATOM 1570 O O . SER A 1 205 ? 3.980 10.753 -17.343 1.00 79.50 205 SER A O 1
ATOM 1572 N N . CYS A 1 206 ? 2.063 11.705 -16.678 1.00 81.38 206 CYS A N 1
ATOM 1573 C CA . CYS A 1 206 ? 1.220 10.911 -17.568 1.00 81.38 206 CYS A CA 1
ATOM 1574 C C . CYS A 1 206 ? 1.602 11.101 -19.040 1.00 81.38 206 CYS A C 1
ATOM 1576 O O . CYS A 1 206 ? 1.898 12.209 -19.484 1.00 81.38 206 CYS A O 1
ATOM 1578 N N . GLY A 1 207 ? 1.637 9.998 -19.792 1.00 72.94 207 GLY A N 1
ATOM 1579 C CA . GLY A 1 207 ? 2.093 9.980 -21.187 1.00 72.94 207 GLY A CA 1
ATOM 1580 C C . GLY A 1 207 ? 3.615 10.048 -21.368 1.00 72.94 207 GLY A C 1
ATOM 1581 O O . GLY A 1 207 ? 4.097 9.855 -22.480 1.00 72.94 207 GLY A O 1
ATOM 1582 N N . LYS A 1 208 ? 4.399 10.238 -20.295 1.00 73.25 208 LYS A N 1
ATOM 1583 C CA . LYS A 1 208 ? 5.872 10.287 -20.349 1.00 73.25 208 LYS A CA 1
ATOM 1584 C C . LYS A 1 208 ? 6.545 8.928 -20.134 1.00 73.25 208 LYS A C 1
ATOM 1586 O O . LYS A 1 208 ? 7.722 8.871 -19.819 1.00 73.25 208 LYS A O 1
ATOM 1591 N N . ARG A 1 209 ? 5.799 7.850 -20.384 1.00 79.25 209 ARG A N 1
ATOM 1592 C CA . ARG A 1 209 ? 6.318 6.488 -20.551 1.00 79.25 209 ARG A CA 1
ATOM 1593 C C . ARG A 1 209 ? 6.928 5.837 -19.297 1.00 79.25 209 ARG A C 1
ATOM 1595 O O . ARG A 1 209 ? 8.055 5.373 -19.308 1.00 79.25 209 ARG A O 1
ATOM 1602 N N . GLN A 1 210 ? 6.160 5.723 -18.214 1.00 88.19 210 GLN A N 1
ATOM 1603 C CA . GLN A 1 210 ? 6.529 4.841 -17.093 1.00 88.19 210 GLN A CA 1
ATOM 1604 C C . GLN A 1 210 ? 6.312 3.360 -17.437 1.00 88.19 210 GLN A C 1
ATOM 1606 O O . GLN A 1 210 ? 5.413 3.030 -18.216 1.00 88.19 210 GLN A O 1
ATOM 1611 N N . SER A 1 211 ? 7.094 2.460 -16.839 1.00 91.62 211 SER A N 1
ATOM 1612 C CA . SER A 1 211 ? 6.878 1.013 -16.972 1.00 91.62 211 SER A CA 1
ATOM 1613 C C . SER A 1 211 ? 7.429 0.216 -15.794 1.00 91.62 211 SER A C 1
ATOM 1615 O O . SER A 1 211 ? 8.413 0.597 -15.154 1.00 91.62 211 SER A O 1
ATOM 1617 N N . ALA A 1 212 ? 6.791 -0.924 -15.530 1.00 94.81 212 ALA A N 1
ATOM 1618 C CA . ALA A 1 212 ? 7.280 -1.905 -14.574 1.00 94.81 212 ALA A CA 1
ATOM 1619 C C . ALA A 1 212 ? 6.872 -3.322 -14.976 1.00 94.81 212 ALA A C 1
ATOM 1621 O O . ALA A 1 212 ? 5.759 -3.560 -15.455 1.00 94.81 212 ALA A O 1
ATOM 1622 N N . ARG A 1 213 ? 7.774 -4.270 -14.727 1.00 95.62 213 ARG A N 1
ATOM 1623 C CA . ARG A 1 213 ? 7.498 -5.703 -14.805 1.00 95.62 213 ARG A CA 1
ATOM 1624 C C . ARG A 1 213 ? 7.072 -6.207 -13.433 1.00 95.62 213 ARG A C 1
ATOM 1626 O O . ARG A 1 213 ? 7.724 -5.913 -12.436 1.00 95.62 213 ARG A O 1
ATOM 1633 N N . TRP A 1 214 ? 6.030 -7.021 -13.408 1.00 96.69 214 TRP A N 1
ATOM 1634 C CA . TRP A 1 214 ? 5.426 -7.575 -12.206 1.00 96.69 214 TRP A CA 1
ATOM 1635 C C . TRP A 1 214 ? 5.403 -9.099 -12.270 1.00 96.69 214 TRP A C 1
ATOM 1637 O O . TRP A 1 214 ? 5.212 -9.666 -13.346 1.00 96.69 214 TRP A O 1
ATOM 1647 N N . SER A 1 215 ? 5.585 -9.785 -11.143 1.00 96.19 215 SER A N 1
ATOM 1648 C CA . SER A 1 215 ? 5.231 -11.208 -11.054 1.00 96.19 215 SER A CA 1
ATOM 1649 C C . SER A 1 215 ? 3.720 -11.375 -10.912 1.00 96.19 215 SER A C 1
ATOM 1651 O O . SER A 1 215 ? 3.032 -10.455 -10.475 1.00 96.19 215 SER A O 1
ATOM 1653 N N . MET A 1 216 ? 3.193 -12.568 -11.194 1.00 95.62 216 MET A N 1
ATOM 1654 C CA . MET A 1 216 ? 1.845 -12.893 -10.717 1.00 95.62 216 MET A CA 1
ATOM 1655 C C . MET A 1 216 ? 1.798 -12.801 -9.187 1.00 95.62 216 MET A C 1
ATOM 1657 O O . MET A 1 216 ? 2.704 -13.329 -8.532 1.00 95.62 216 MET A O 1
ATOM 1661 N N . PRO A 1 217 ? 0.780 -12.148 -8.602 1.00 96.81 217 PRO A N 1
ATOM 1662 C CA . PRO A 1 217 ? 0.671 -12.059 -7.158 1.00 96.81 217 PRO A CA 1
ATOM 1663 C C . PRO A 1 217 ? 0.421 -13.422 -6.526 1.00 96.81 217 PRO A C 1
ATOM 1665 O O . PRO A 1 217 ? -0.302 -14.258 -7.072 1.00 96.81 217 PRO A O 1
ATOM 1668 N N . VAL A 1 218 ? 0.982 -13.622 -5.342 1.00 97.19 218 VAL A N 1
ATOM 1669 C CA . VAL A 1 218 ? 0.653 -14.736 -4.455 1.00 97.19 218 VAL A CA 1
ATOM 1670 C C . VAL A 1 218 ? -0.151 -14.207 -3.280 1.00 97.19 218 VAL A C 1
ATOM 1672 O O . VAL A 1 218 ? 0.125 -13.120 -2.778 1.00 97.19 218 VAL A O 1
ATOM 1675 N N . TYR A 1 219 ? -1.140 -14.962 -2.824 1.00 97.81 219 TYR A N 1
ATOM 1676 C CA . TYR A 1 219 ? -1.983 -14.566 -1.703 1.00 97.81 219 TYR A CA 1
ATOM 1677 C C . TYR A 1 219 ? -2.193 -15.710 -0.711 1.00 97.81 219 TYR A C 1
ATOM 1679 O O . TYR A 1 219 ? -2.023 -16.880 -1.054 1.00 97.81 219 TYR A O 1
ATOM 1687 N N . SER A 1 220 ? -2.582 -15.373 0.517 1.00 98.12 220 SER A N 1
ATOM 1688 C CA . SER A 1 220 ? -3.136 -16.322 1.490 1.00 98.12 220 SER A CA 1
ATOM 1689 C C . SER A 1 220 ? -4.478 -15.827 2.021 1.00 98.12 220 SER A C 1
ATOM 1691 O O . SER A 1 220 ? -4.811 -14.641 1.916 1.00 98.12 220 SER A O 1
ATOM 1693 N N . THR A 1 221 ? -5.283 -16.748 2.548 1.00 97.88 221 THR A N 1
ATOM 1694 C CA . THR A 1 221 ? -6.663 -16.487 2.975 1.00 97.88 221 THR A CA 1
ATOM 1695 C C . THR A 1 221 ? -6.866 -16.783 4.453 1.00 97.88 221 THR A C 1
ATOM 1697 O O . THR A 1 221 ? -6.036 -17.443 5.076 1.00 97.88 221 THR A O 1
ATOM 1700 N N . LEU A 1 222 ? -7.993 -16.323 5.003 1.00 95.06 222 LEU A N 1
ATOM 1701 C CA . LEU A 1 222 ? -8.418 -16.644 6.371 1.00 95.06 222 LEU A CA 1
ATOM 1702 C C . LEU A 1 222 ? -8.410 -18.151 6.660 1.00 95.06 222 LEU A C 1
ATOM 1704 O O . LEU A 1 222 ? -7.903 -18.566 7.697 1.00 95.06 222 LEU A O 1
ATOM 1708 N N . ASP A 1 223 ? -8.914 -18.958 5.726 1.00 95.06 223 ASP A N 1
ATOM 1709 C CA . ASP A 1 223 ? -9.046 -20.411 5.904 1.00 95.06 223 ASP A CA 1
ATOM 1710 C C . ASP A 1 223 ? -7.727 -21.171 5.693 1.00 95.06 223 ASP A C 1
ATOM 1712 O O . ASP A 1 223 ? -7.608 -22.340 6.057 1.00 95.06 223 ASP A O 1
ATOM 1716 N N . ALA A 1 224 ? -6.722 -20.526 5.092 1.00 94.75 224 ALA A N 1
ATOM 1717 C CA . ALA A 1 224 ? -5.410 -21.120 4.861 1.00 94.75 224 ALA A CA 1
ATOM 1718 C C . ALA A 1 224 ? -4.270 -20.093 5.033 1.00 94.75 224 ALA A C 1
ATOM 1720 O O . ALA A 1 224 ? -3.555 -19.807 4.065 1.00 94.75 224 ALA A O 1
ATOM 1721 N N . PRO A 1 225 ? -4.039 -19.556 6.250 1.00 91.25 225 PRO A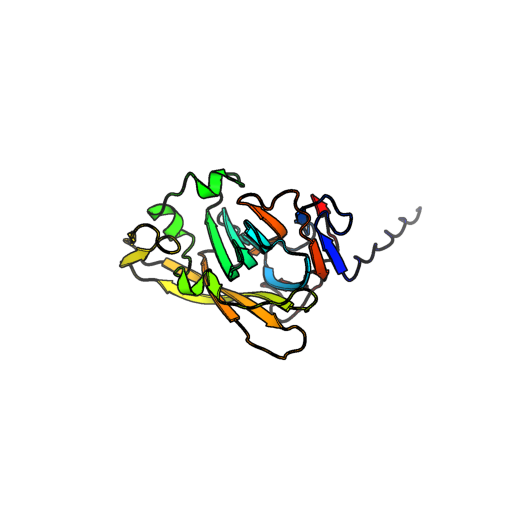 N 1
ATOM 1722 C CA . PRO A 1 225 ? -3.114 -18.437 6.459 1.00 91.25 225 PRO A CA 1
ATOM 1723 C C . PRO A 1 225 ? -1.666 -18.715 6.044 1.00 91.25 225 PRO A C 1
ATOM 1725 O O . PRO A 1 225 ? -0.971 -17.810 5.584 1.00 91.25 225 PRO A O 1
ATOM 1728 N N . GLY A 1 226 ? -1.224 -19.971 6.176 1.00 91.94 226 GLY A N 1
ATOM 1729 C CA . GLY A 1 226 ? 0.126 -20.419 5.819 1.00 91.94 226 GLY A CA 1
ATOM 1730 C C . GLY A 1 226 ? 0.296 -20.880 4.369 1.00 91.94 226 GLY A C 1
ATOM 1731 O O . GLY A 1 226 ? 1.403 -21.246 3.981 1.00 91.94 226 GLY A O 1
ATOM 1732 N N . LYS A 1 227 ? -0.771 -20.895 3.557 1.00 94.81 227 LYS A N 1
ATOM 1733 C CA . LYS A 1 227 ? -0.706 -21.355 2.165 1.00 94.81 227 LYS A CA 1
ATOM 1734 C C . LYS A 1 227 ? -0.575 -20.167 1.220 1.00 94.81 227 LYS A C 1
ATOM 1736 O O . LYS A 1 227 ? -1.465 -19.326 1.153 1.00 94.81 227 LYS A O 1
ATOM 1741 N N . SER A 1 228 ? 0.499 -20.143 0.436 1.00 94.56 228 SER A N 1
ATOM 1742 C CA . SER A 1 228 ? 0.657 -19.200 -0.673 1.00 94.56 228 SER A CA 1
ATOM 1743 C C . SER A 1 228 ? 0.026 -19.764 -1.942 1.00 94.56 228 SER A C 1
ATOM 1745 O O . SER A 1 228 ? 0.438 -20.810 -2.442 1.00 94.56 228 SER A O 1
ATOM 1747 N N . VAL A 1 229 ? -0.978 -19.067 -2.464 1.00 95.31 229 VAL A N 1
ATOM 1748 C CA . VAL A 1 229 ? -1.693 -19.424 -3.690 1.00 95.31 229 VAL A CA 1
ATOM 1749 C C . VAL A 1 229 ? -1.375 -18.382 -4.765 1.00 95.31 229 VAL A C 1
ATOM 1751 O O . VAL A 1 229 ? -1.629 -17.199 -4.543 1.00 95.31 229 VAL A O 1
ATOM 1754 N N . PRO A 1 230 ? -0.809 -18.770 -5.920 1.00 94.38 230 PRO A N 1
ATOM 1755 C CA . PRO A 1 230 ? -0.604 -17.844 -7.026 1.00 94.38 230 PRO A CA 1
ATOM 1756 C C . PRO A 1 230 ? -1.934 -17.491 -7.697 1.00 94.38 230 PRO A C 1
ATOM 1758 O O . PRO A 1 230 ? -2.739 -18.377 -7.996 1.00 94.38 230 PRO A O 1
ATOM 1761 N N . ALA A 1 231 ? -2.143 -16.207 -7.987 1.00 93.88 231 ALA A N 1
ATOM 1762 C CA . ALA A 1 231 ? -3.217 -15.764 -8.865 1.00 93.88 231 ALA A CA 1
ATOM 1763 C C . ALA A 1 231 ? -3.033 -16.381 -10.263 1.00 93.88 231 ALA A C 1
ATOM 1765 O O . ALA A 1 231 ? -1.921 -16.442 -10.785 1.00 93.88 231 ALA A O 1
ATOM 1766 N N . GLN A 1 232 ? -4.129 -16.856 -10.856 1.00 89.25 232 GLN A N 1
ATOM 1767 C CA . GLN A 1 232 ? -4.102 -17.651 -12.095 1.00 89.25 232 GLN A CA 1
ATOM 1768 C C . GLN A 1 232 ? -4.572 -16.887 -13.330 1.00 89.25 232 GLN A C 1
ATOM 1770 O O . GLN A 1 232 ? -4.346 -17.326 -14.450 1.00 89.25 232 GLN A O 1
ATOM 1775 N N . VAL A 1 233 ? -5.269 -15.769 -13.140 1.00 89.50 233 VAL A N 1
ATOM 1776 C CA . VAL A 1 233 ? -5.874 -14.991 -14.223 1.00 89.50 233 VAL A CA 1
ATOM 1777 C C . VAL A 1 233 ? -5.656 -13.521 -13.922 1.00 89.50 233 VAL A C 1
ATOM 1779 O O . VAL A 1 233 ? -5.840 -13.096 -12.779 1.00 89.50 233 VAL A O 1
ATOM 1782 N N . LEU A 1 234 ? -5.276 -12.760 -14.947 1.00 93.12 234 LEU A N 1
ATOM 1783 C CA . LEU A 1 234 ? -5.188 -11.307 -14.888 1.00 93.12 234 LEU A CA 1
ATOM 1784 C C . LEU A 1 234 ? -6.021 -10.682 -16.007 1.00 93.12 234 LEU A C 1
ATOM 1786 O O . LEU A 1 234 ? -6.148 -11.246 -17.094 1.00 93.12 234 LEU A O 1
ATOM 1790 N N . THR A 1 235 ? -6.542 -9.491 -15.755 1.00 91.62 235 THR A N 1
ATOM 1791 C CA . THR A 1 235 ? -7.219 -8.650 -16.748 1.00 91.62 235 THR A CA 1
ATOM 1792 C C . THR A 1 235 ? -6.609 -7.261 -16.685 1.00 91.62 235 THR A C 1
ATOM 1794 O O . THR A 1 235 ? -6.546 -6.690 -15.600 1.00 91.62 235 THR A O 1
ATOM 1797 N N . ARG A 1 236 ? -6.135 -6.728 -17.816 1.00 90.00 236 ARG A N 1
ATOM 1798 C CA . ARG A 1 236 ? -5.538 -5.384 -17.883 1.00 90.00 236 ARG A CA 1
ATOM 1799 C C . ARG A 1 236 ? -6.567 -4.361 -18.341 1.00 90.00 236 ARG A C 1
ATOM 1801 O O . ARG A 1 236 ? -7.456 -4.722 -19.112 1.00 90.00 236 ARG A O 1
ATOM 1808 N N . PHE A 1 237 ? -6.452 -3.134 -17.841 1.00 87.94 237 PHE A N 1
ATOM 1809 C CA . PHE A 1 237 ? -7.335 -2.014 -18.171 1.00 87.94 237 PHE A CA 1
ATOM 1810 C C . PHE A 1 237 ? -6.645 -0.655 -17.971 1.00 87.94 237 PHE A C 1
ATOM 1812 O O . PHE A 1 237 ? -5.564 -0.593 -17.330 1.00 87.94 237 PHE A O 1
#

Nearest PDB structures (foldseek):
  5z5d-assembly1_A  TM=6.236E-01  e=1.001E-02  Geobacillus thermoleovorans
  4hfs-assembly1_B  TM=4.340E-01  e=8.009E-04  Bacillus subtilis subsp. subtilis str. 168
  3vkf-assembly5_D  TM=4.515E-01  e=1.299E-03  Bos taurus
  4bq2-assembly1_A  TM=2.669E-01  e=5.019E-02  Saccharophagus degradans 2-40
  6xj9-assembly1_B  TM=2.014E-01  e=7.371E-01  Pseudoalteromonas fuliginea

Foldseek 3Di:
DDDDPPPPQPFPDQKDKAWPLVPHPFFKKWQPPDAQFFFKKKKKKAWQDDDLEFKKFWWKKFAFPQQKIWIWGWMHGNNFTWIAIDIFRHPPDDPCRVVPDDQQVGVLFKFFDACCQRTPRDDDDHRFMKMKMKGWDDWDKDAFDWGARYHNHDTDGHHGIHTWIKIKIWIGGPVNDDDIGIGIMTGNGNGTRTMMTGTDGGPPCPPVITMMMMGFMWTDGPVGNPDTDGRRDMDTD

Mean predicted aligned error: 5.78 Å

pLDDT: mean 90.03, std 12.6, range [33.88, 98.69]

Solvent-accessible surface area (backbone atoms only — not comparable to full-atom values): 12456 Å² total; per-residue (Å²): 133,85,78,80,80,77,78,76,79,72,74,51,64,76,51,52,72,39,16,52,63,75,76,30,85,32,38,34,36,39,44,88,87,60,70,65,42,25,39,31,42,33,34,41,37,26,40,68,37,72,54,64,45,21,30,36,35,49,26,47,33,39,33,32,80,80,44,34,34,35,38,34,30,54,31,32,49,61,66,44,45,18,34,38,44,47,62,47,56,59,68,87,52,73,73,47,35,78,70,70,73,50,60,68,68,40,54,73,46,37,41,41,33,46,44,75,54,18,52,23,80,35,85,77,55,75,73,42,53,30,35,41,34,43,34,61,61,58,79,45,75,45,69,50,44,79,41,55,44,43,43,89,46,62,77,37,77,41,90,54,68,43,70,26,23,34,37,35,38,37,44,31,41,63,84,71,69,72,75,71,46,73,32,58,34,34,28,53,49,88,35,31,39,47,54,36,41,37,53,49,57,33,78,81,24,61,94,62,42,39,24,33,40,30,38,53,40,31,32,20,28,76,94,39,69,90,45,80,44,68,58,56,53,76,48,73,79

Radius of gyration: 18.38 Å; Cα contacts (8 Å, |Δi|>4): 621; chains: 1; bounding box: 43×57×48 Å

Secondary structure (DSSP, 8-state):
-PPPPP----PPPSEEEESGGGT----EEE-TTS-S-EEEEEEEEEEEE--SSSEEEEEEEEE-TTSEEEEEEEEEETTEEEEEEEEEE-SSSGGGGGTS--HHHHTTTEEPPPHHHHT-B----TT-EEEEEEEEEEEEEEPSEEEESSTT--EEEE-S-EEEEEEEEEEEETTS-S--EEEEEEES-SSBSEEEEEEEEETT-TTS--EEEEEPPEEEETTEEEEEEE----EE-

Sequence (237 aa):
MPADPAVSGISAPSSFVIGPEAGDSHSHAAFPHVPKAIIKVSSRVRVTHAVGQGLNFFAIQVNFPNRTWAHGGPQRVSGKYQMNWGGLVSRGGGATDYREENPASDLQLMQNAGDAERSAPYTWVEGKDYELTIERGNQVTLPPGQYIFIGSGPTVSVSNARNMWEWKFTLRPADGHGPVQVSTLYDAADRISSFYIWNECGYGSCGKRQSARWSMPVYSTLDAPGKSVPAQVLTRF